Protein AF-A0A915DAF4-F1 (afdb_monomer_lite)

Organism: NCBI:txid166011

Radius of gyration: 27.06 Å; chains: 1; bounding box: 82×40×74 Å

Sequence (260 aa):
MNMNMKATHIVHQKTIGANVLRTTFLSLAIERFFATAYSLDYETNRRFILLVIILLPVSYLFAFVWSISFLKYGLPYLVFVSFMTCLDILGTISCLMISRYNRKLRKFNLRTDIKLSQRYQIDENLRVLAIIRPLMISGVVFLSLSVWQRFILKVFVGGELGYFSRNLFYLLLEVYVALACFMLVKASKWRFKDRLFTLSQRIRHHPQSPISFANLIDGESSIVQPFRKHHITNVLGENIETDASFSDHFKMLEKFWDYK

Foldseek 3Di:
DVVVVVVLVVVLVLQLVLQLVLLVLLLVLVLLLVCLVPLPCCVVVCVNVVSVVPSNVVSSVVSNVLSCCCSPVVPPPCVSLVVSLVSLVVSLVSLVVSLVVLVVVLVVVVVDPDDPSSNVSSVVSNLSSVLSNVLSVLSNVLSVVLVVLQVCCVVPVVPPVPVVSSVVNSVSSVVSVVVSVVSVVVSVVVVVVVVVVVVVVVCVVPPVPPPVPVVVVDDDDDDPDDDDFDQDADPVRHTDRPPDDPVVVVVVVVVVVPDD

Structure (mmCIF, N/CA/C/O backbone):
data_AF-A0A915DAF4-F1
#
_entry.id   AF-A0A915DAF4-F1
#
loop_
_atom_site.group_PDB
_atom_site.id
_atom_site.type_symbol
_atom_site.label_atom_id
_atom_site.label_alt_id
_atom_site.label_comp_id
_atom_site.label_asym_id
_atom_site.label_entity_id
_atom_site.label_seq_id
_atom_site.pdbx_PDB_ins_code
_atom_site.Cartn_x
_atom_site.Cartn_y
_atom_site.Cartn_z
_atom_site.occupancy
_atom_site.B_iso_or_equiv
_atom_site.auth_seq_id
_atom_site.auth_comp_id
_atom_site.auth_asym_id
_atom_site.auth_atom_id
_atom_site.pdbx_PDB_model_num
ATOM 1 N N . MET A 1 1 ? 5.398 9.256 -37.954 1.00 55.78 1 MET A N 1
ATOM 2 C CA . MET A 1 1 ? 5.368 10.155 -36.773 1.00 55.78 1 MET A CA 1
ATOM 3 C C . MET A 1 1 ? 4.252 9.820 -35.761 1.00 55.78 1 MET A C 1
ATOM 5 O O . MET A 1 1 ? 4.507 9.916 -34.570 1.00 55.78 1 MET A O 1
ATOM 9 N N . ASN A 1 2 ? 3.069 9.327 -36.172 1.00 60.38 2 ASN A N 1
ATOM 10 C CA . ASN A 1 2 ? 1.953 9.011 -35.248 1.00 60.38 2 ASN A CA 1
ATOM 11 C C . ASN A 1 2 ? 2.105 7.754 -34.355 1.00 60.38 2 ASN A C 1
ATOM 13 O O . ASN A 1 2 ? 1.489 7.699 -33.292 1.00 60.38 2 ASN A O 1
ATOM 17 N N . MET A 1 3 ? 2.912 6.749 -34.725 1.00 60.75 3 MET A N 1
ATOM 18 C CA . MET A 1 3 ? 3.073 5.537 -33.891 1.00 60.75 3 MET A CA 1
ATOM 19 C C . MET A 1 3 ? 3.871 5.785 -32.604 1.00 60.75 3 MET A C 1
ATOM 21 O O . MET A 1 3 ? 3.509 5.260 -31.552 1.00 60.75 3 MET A O 1
ATOM 25 N N . ASN A 1 4 ? 4.901 6.637 -32.653 1.00 60.44 4 ASN A N 1
ATOM 26 C CA . ASN A 1 4 ? 5.736 6.915 -31.480 1.00 60.44 4 ASN A CA 1
ATOM 27 C C . ASN A 1 4 ? 4.971 7.674 -30.383 1.00 60.44 4 ASN A C 1
ATOM 29 O O . ASN A 1 4 ? 5.205 7.417 -29.207 1.00 60.44 4 ASN A O 1
ATOM 33 N N . MET A 1 5 ? 4.007 8.531 -30.747 1.00 63.38 5 MET A N 1
ATOM 34 C CA . MET A 1 5 ? 3.147 9.226 -29.775 1.00 63.38 5 MET A CA 1
ATOM 35 C C . MET A 1 5 ? 2.144 8.298 -29.077 1.00 63.38 5 MET A C 1
ATOM 37 O O . MET A 1 5 ? 1.872 8.463 -27.890 1.00 63.38 5 MET A O 1
ATOM 41 N N . LYS A 1 6 ? 1.603 7.290 -29.776 1.00 63.78 6 LYS A N 1
ATOM 42 C CA . LYS A 1 6 ? 0.689 6.322 -29.145 1.00 63.78 6 LYS A CA 1
ATOM 43 C C . LYS A 1 6 ? 1.420 5.415 -28.149 1.00 63.78 6 LYS A C 1
ATOM 45 O O . LYS A 1 6 ? 0.899 5.152 -27.067 1.00 63.78 6 LYS A O 1
ATOM 50 N N . ALA A 1 7 ? 2.638 4.981 -28.477 1.00 61.56 7 ALA A N 1
ATOM 51 C CA . ALA A 1 7 ? 3.433 4.117 -27.605 1.00 61.56 7 ALA A CA 1
ATOM 52 C C . ALA A 1 7 ? 3.848 4.809 -26.291 1.00 61.56 7 ALA A C 1
ATOM 54 O O . ALA A 1 7 ? 3.811 4.187 -25.228 1.00 61.56 7 ALA A O 1
ATOM 55 N N . THR A 1 8 ? 4.196 6.099 -26.328 1.00 62.50 8 THR A N 1
ATOM 56 C CA . THR A 1 8 ? 4.557 6.864 -25.121 1.00 62.50 8 THR A CA 1
ATOM 57 C C . THR A 1 8 ? 3.363 7.102 -24.198 1.00 62.50 8 THR A C 1
ATOM 59 O O . THR A 1 8 ? 3.520 7.006 -22.979 1.00 62.50 8 THR A O 1
ATOM 62 N N . HIS A 1 9 ? 2.166 7.317 -24.753 1.00 63.50 9 HIS A N 1
ATOM 63 C CA . HIS A 1 9 ? 0.934 7.479 -23.975 1.00 63.50 9 HIS A CA 1
ATOM 64 C C . HIS A 1 9 ? 0.556 6.222 -23.178 1.00 63.50 9 HIS A C 1
ATOM 66 O O . HIS A 1 9 ? 0.250 6.313 -21.989 1.00 63.50 9 HIS A O 1
ATOM 72 N N . ILE A 1 10 ? 0.632 5.041 -23.800 1.00 65.94 10 ILE A N 1
ATOM 73 C CA . ILE A 1 10 ? 0.325 3.763 -23.131 1.00 65.94 10 ILE A CA 1
ATOM 74 C C . ILE A 1 10 ? 1.309 3.511 -21.980 1.00 65.94 10 ILE A C 1
ATOM 76 O O . ILE A 1 10 ? 0.925 3.077 -20.895 1.00 65.94 10 ILE A O 1
ATOM 80 N N . VAL A 1 11 ? 2.583 3.838 -22.197 1.00 63.97 11 VAL A N 1
ATOM 81 C CA . VAL A 1 11 ? 3.630 3.756 -21.174 1.00 63.97 11 VAL A CA 1
ATOM 82 C C . VAL A 1 11 ? 3.348 4.685 -19.988 1.00 63.97 11 VAL A C 1
ATOM 84 O O . VAL A 1 11 ? 3.503 4.260 -18.843 1.00 63.97 11 VAL A O 1
ATOM 87 N N . HIS A 1 12 ? 2.916 5.924 -20.247 1.00 65.88 12 HIS A N 1
ATOM 88 C CA . HIS A 1 12 ? 2.591 6.896 -19.198 1.00 65.88 12 HIS A CA 1
ATOM 89 C C . HIS A 1 12 ? 1.460 6.406 -18.293 1.00 65.88 12 HIS A C 1
ATOM 91 O O . HIS A 1 12 ? 1.542 6.516 -17.072 1.00 65.88 12 HIS A O 1
ATOM 97 N N . GLN A 1 13 ? 0.411 5.832 -18.879 1.00 68.56 13 GLN A N 1
ATOM 98 C CA . GLN A 1 13 ? -0.765 5.420 -18.120 1.00 68.56 13 GLN A CA 1
ATOM 99 C C . GLN A 1 13 ? -0.463 4.245 -17.173 1.00 68.56 13 GLN A C 1
ATOM 101 O O . GLN A 1 13 ? -0.951 4.218 -16.042 1.00 68.56 13 GLN A O 1
ATOM 106 N N . LYS A 1 14 ? 0.390 3.301 -17.599 1.00 73.88 14 LYS A N 1
ATOM 107 C CA . LYS A 1 14 ? 0.740 2.111 -16.804 1.00 73.88 14 LYS A CA 1
ATOM 108 C C . LYS A 1 14 ? 1.575 2.437 -15.561 1.00 73.88 14 LYS A C 1
ATOM 110 O O . LYS A 1 14 ? 1.338 1.856 -14.503 1.00 73.88 14 LYS A O 1
ATOM 115 N N . THR A 1 15 ? 2.530 3.365 -15.649 1.00 74.56 15 THR A N 1
ATOM 116 C CA . THR A 1 15 ? 3.384 3.725 -14.500 1.00 74.56 15 THR A CA 1
ATOM 117 C C . THR A 1 15 ? 2.627 4.520 -13.439 1.00 74.56 15 THR A C 1
ATOM 119 O O . THR A 1 15 ? 2.826 4.279 -12.248 1.00 74.56 15 THR A O 1
ATOM 122 N N . ILE A 1 16 ? 1.719 5.409 -13.856 1.00 84.12 16 ILE A N 1
ATOM 123 C CA . ILE A 1 16 ? 0.888 6.199 -12.938 1.00 84.12 16 ILE A CA 1
ATOM 124 C C . ILE A 1 16 ? 0.025 5.275 -12.075 1.00 84.12 16 ILE A C 1
ATOM 126 O O . ILE A 1 16 ? 0.039 5.404 -10.854 1.00 84.12 16 ILE A O 1
ATOM 130 N N . GLY A 1 17 ? -0.668 4.304 -12.682 1.00 83.69 17 GLY A N 1
ATOM 131 C CA . GLY A 1 17 ? -1.556 3.395 -11.947 1.00 83.69 17 GLY A CA 1
ATOM 132 C C . GLY A 1 17 ? -0.836 2.600 -10.854 1.00 83.69 17 GLY A C 1
ATOM 133 O O . GLY A 1 17 ? -1.312 2.519 -9.722 1.00 83.69 17 GLY A O 1
ATOM 134 N N . ALA A 1 18 ? 0.352 2.073 -11.158 1.00 84.44 18 ALA A N 1
ATOM 135 C CA . ALA A 1 18 ? 1.151 1.347 -10.177 1.00 84.44 18 ALA A CA 1
ATOM 136 C C . ALA A 1 18 ? 1.625 2.241 -9.022 1.00 84.44 18 ALA A C 1
ATOM 138 O O . ALA A 1 18 ? 1.568 1.830 -7.864 1.00 84.44 18 ALA A O 1
ATOM 139 N N . ASN A 1 19 ? 2.058 3.469 -9.315 1.00 88.25 19 ASN A N 1
ATOM 140 C CA . ASN A 1 19 ? 2.485 4.408 -8.279 1.00 88.25 19 ASN A CA 1
ATOM 141 C C . ASN A 1 19 ? 1.315 4.836 -7.390 1.00 88.25 19 ASN A C 1
ATOM 143 O O . ASN A 1 19 ? 1.485 4.890 -6.178 1.00 88.25 19 ASN A O 1
ATOM 147 N N . VAL A 1 20 ? 0.129 5.064 -7.964 1.00 89.69 20 VAL A N 1
ATOM 148 C CA . VAL A 1 20 ? -1.089 5.385 -7.203 1.00 89.69 20 VAL A CA 1
ATOM 149 C C . VAL A 1 20 ? -1.441 4.257 -6.238 1.00 89.69 20 VAL A C 1
ATOM 151 O O . VAL A 1 20 ? -1.714 4.519 -5.068 1.00 89.69 20 VAL A O 1
ATOM 154 N N . LEU A 1 21 ? -1.396 2.997 -6.683 1.00 87.81 21 LEU A N 1
ATOM 155 C CA . LEU A 1 21 ? -1.650 1.853 -5.801 1.00 87.81 21 LEU A CA 1
ATOM 156 C C . LEU A 1 21 ? -0.668 1.822 -4.622 1.00 87.81 21 LEU A C 1
ATOM 158 O O . LEU A 1 21 ? -1.081 1.681 -3.472 1.00 87.81 21 LEU A O 1
ATOM 162 N N . ARG A 1 22 ? 0.625 2.009 -4.891 1.00 88.25 22 ARG A N 1
ATOM 163 C CA . ARG A 1 22 ? 1.673 1.995 -3.858 1.00 88.25 22 ARG A CA 1
ATOM 164 C C . ARG A 1 22 ? 1.513 3.117 -2.847 1.00 88.25 22 ARG A C 1
ATOM 166 O O . ARG A 1 22 ? 1.518 2.865 -1.645 1.00 88.25 22 ARG A O 1
ATOM 173 N N . THR A 1 23 ? 1.338 4.348 -3.321 1.00 90.69 23 THR A N 1
ATOM 174 C CA . THR A 1 23 ? 1.186 5.508 -2.438 1.00 90.69 23 THR A CA 1
ATOM 175 C C . THR A 1 23 ? -0.109 5.424 -1.639 1.00 90.69 23 THR A C 1
ATOM 177 O O . THR A 1 23 ? -0.125 5.837 -0.482 1.00 90.69 23 THR A O 1
ATOM 180 N N . THR A 1 24 ? -1.154 4.798 -2.190 1.00 90.62 24 THR A N 1
ATOM 181 C CA . THR A 1 24 ? -2.386 4.476 -1.456 1.00 90.62 24 THR A CA 1
ATOM 182 C C . THR A 1 24 ? -2.113 3.494 -0.318 1.00 90.62 24 THR A C 1
ATOM 184 O O . THR A 1 24 ? -2.551 3.724 0.807 1.00 90.62 24 THR A O 1
ATOM 187 N N . PHE A 1 25 ? -1.358 2.417 -0.552 1.00 90.75 25 PHE A N 1
ATOM 188 C CA . PHE A 1 25 ? -1.010 1.476 0.521 1.00 90.75 25 PHE A CA 1
ATOM 189 C C . PHE A 1 25 ? -0.121 2.106 1.593 1.00 90.75 25 PHE A C 1
ATOM 191 O O . PHE A 1 25 ? -0.324 1.842 2.779 1.00 90.75 25 PHE A O 1
ATOM 198 N N . LEU A 1 26 ? 0.811 2.977 1.200 1.00 91.62 26 LEU A N 1
ATOM 199 C CA . LEU A 1 26 ? 1.626 3.746 2.138 1.00 91.62 26 LEU A CA 1
ATOM 200 C C . LEU A 1 26 ? 0.765 4.708 2.973 1.00 91.62 26 LEU A C 1
ATOM 202 O O . LEU A 1 26 ? 0.909 4.758 4.192 1.00 91.62 26 LEU A O 1
ATOM 206 N N . SER A 1 27 ? -0.166 5.413 2.330 1.00 91.75 27 SER A N 1
ATOM 207 C CA . SER A 1 27 ? -1.151 6.285 2.977 1.00 91.75 27 SER A CA 1
ATOM 208 C C . SER A 1 27 ? -1.978 5.514 4.011 1.00 91.75 27 SER A C 1
ATOM 210 O O . SER A 1 27 ? -2.022 5.890 5.181 1.00 91.75 27 SER A O 1
ATOM 212 N N . LEU A 1 28 ? -2.522 4.353 3.641 1.00 89.94 28 LEU A N 1
ATOM 213 C CA . LEU A 1 28 ? -3.246 3.493 4.577 1.00 89.94 28 LEU A CA 1
ATOM 214 C C . LEU A 1 28 ? -2.356 3.002 5.729 1.00 89.94 28 LEU A C 1
ATOM 216 O O . LEU A 1 28 ? -2.806 2.952 6.868 1.00 89.94 28 LEU A O 1
ATOM 220 N N . ALA A 1 29 ? -1.090 2.661 5.479 1.00 90.94 29 ALA A N 1
ATOM 221 C CA . ALA A 1 29 ? -0.167 2.260 6.542 1.00 90.94 29 ALA A CA 1
ATOM 222 C C . ALA A 1 29 ? 0.087 3.394 7.554 1.00 90.94 29 ALA A C 1
ATOM 224 O O . ALA A 1 29 ? 0.105 3.145 8.761 1.00 90.94 29 ALA A O 1
ATOM 225 N N . ILE A 1 30 ? 0.246 4.629 7.070 1.00 90.62 30 ILE A N 1
ATOM 226 C CA . ILE A 1 30 ? 0.397 5.833 7.899 1.00 90.62 30 ILE A CA 1
ATOM 227 C C . ILE A 1 30 ? -0.888 6.103 8.688 1.00 90.62 30 ILE A C 1
ATOM 229 O O . ILE A 1 30 ? -0.840 6.346 9.891 1.00 90.62 30 ILE A O 1
ATOM 233 N N . GLU A 1 31 ? -2.051 6.007 8.051 1.00 90.62 31 GLU A N 1
ATOM 234 C CA . GLU A 1 31 ? -3.329 6.173 8.739 1.00 90.62 31 GLU A CA 1
ATOM 235 C C . GLU A 1 31 ? -3.510 5.116 9.842 1.00 90.62 31 GLU A C 1
ATOM 237 O O . GLU A 1 31 ? -3.843 5.476 10.971 1.00 90.62 31 GLU A O 1
ATOM 242 N N . ARG A 1 32 ? -3.158 3.846 9.590 1.00 91.12 32 ARG A N 1
ATOM 243 C CA . ARG A 1 32 ? -3.168 2.792 10.622 1.00 91.12 32 ARG A CA 1
ATOM 244 C C . ARG A 1 32 ? -2.164 3.032 11.749 1.00 91.12 32 ARG A C 1
ATOM 246 O O . ARG A 1 32 ? -2.430 2.634 12.887 1.00 91.12 32 ARG A O 1
ATOM 253 N N . PHE A 1 33 ? -1.024 3.663 11.465 1.00 90.06 33 PHE A N 1
ATOM 254 C CA . PHE A 1 33 ? -0.081 4.092 12.500 1.00 90.06 33 PHE A CA 1
ATOM 255 C C . PHE A 1 33 ? -0.749 5.090 13.446 1.00 90.06 33 PHE A C 1
ATOM 257 O O . PHE A 1 33 ? -0.769 4.866 14.656 1.00 90.06 33 PHE A O 1
ATOM 264 N N . PHE A 1 34 ? -1.377 6.132 12.899 1.00 88.50 34 PHE A N 1
ATOM 265 C CA . PHE A 1 34 ? -2.082 7.138 13.692 1.00 88.50 34 PHE A CA 1
ATOM 266 C C . PHE A 1 34 ? -3.301 6.576 14.424 1.00 88.50 34 PHE A C 1
ATOM 268 O O . PHE A 1 34 ? -3.504 6.912 15.588 1.00 88.50 34 PHE A O 1
ATOM 275 N N . ALA A 1 35 ? -4.061 5.676 13.798 1.00 86.81 35 ALA A N 1
ATOM 276 C CA . ALA A 1 35 ? -5.164 4.974 14.452 1.00 86.81 35 ALA A CA 1
ATOM 277 C C . ALA A 1 35 ? -4.690 4.170 15.669 1.00 86.81 35 ALA A C 1
ATOM 279 O O . ALA A 1 35 ? -5.377 4.085 16.681 1.00 86.81 35 ALA A O 1
ATOM 280 N N . THR A 1 36 ? -3.487 3.602 15.590 1.00 89.06 36 THR A N 1
ATOM 281 C CA . THR A 1 36 ? -2.886 2.870 16.707 1.00 89.06 36 THR A CA 1
ATOM 282 C C . THR A 1 36 ? -2.360 3.822 17.787 1.00 89.06 36 THR A C 1
ATOM 284 O O . THR A 1 36 ? -2.625 3.609 18.969 1.00 89.06 36 THR A O 1
ATOM 287 N N . ALA A 1 37 ? -1.652 4.886 17.394 1.00 87.12 37 ALA A N 1
ATOM 288 C CA . ALA A 1 37 ? -1.079 5.873 18.311 1.00 87.12 37 ALA A CA 1
ATOM 289 C C . ALA A 1 37 ? -2.150 6.651 19.093 1.00 87.12 37 ALA A C 1
ATOM 291 O O . ALA A 1 37 ? -1.965 6.942 20.270 1.00 87.12 37 ALA A O 1
ATOM 292 N N . TYR A 1 38 ? -3.286 6.943 18.456 1.00 85.50 38 TYR A N 1
ATOM 293 C CA . TYR A 1 38 ? -4.394 7.696 19.045 1.00 85.50 38 TYR A CA 1
ATOM 294 C C . TYR A 1 38 ? -5.615 6.828 19.362 1.00 85.50 38 TYR A C 1
ATOM 296 O O . TYR A 1 38 ? -6.724 7.346 19.383 1.00 85.50 38 TYR A O 1
ATOM 304 N N . SER A 1 39 ? -5.433 5.533 19.635 1.00 81.88 39 SER A N 1
ATOM 305 C CA . SER A 1 39 ? -6.528 4.563 19.856 1.00 81.88 39 SER A CA 1
ATOM 306 C C . SER A 1 39 ? -7.577 4.963 20.910 1.00 81.88 39 SER A C 1
ATOM 308 O O . SER A 1 39 ? -8.698 4.468 20.884 1.00 81.88 39 SER A O 1
ATOM 310 N N . LEU A 1 40 ? -7.257 5.875 21.830 1.00 81.06 40 LEU A N 1
ATOM 311 C CA . LEU A 1 40 ? -8.215 6.399 22.810 1.00 81.06 40 LEU A CA 1
ATOM 312 C C . LEU A 1 40 ? -9.228 7.379 22.189 1.00 81.06 40 LEU A C 1
ATOM 314 O O . LEU A 1 40 ? -10.417 7.291 22.484 1.00 81.06 40 LEU A O 1
ATOM 318 N N . ASP A 1 41 ? -8.763 8.258 21.297 1.00 82.75 41 ASP A N 1
ATOM 319 C CA . ASP A 1 41 ? -9.510 9.436 20.826 1.00 82.75 41 ASP A CA 1
ATOM 320 C C . ASP A 1 41 ? -9.704 9.476 19.303 1.00 82.75 41 ASP A C 1
ATOM 322 O O . ASP A 1 41 ? -10.201 10.463 18.751 1.00 82.75 41 ASP A O 1
ATOM 326 N N . TYR A 1 42 ? -9.248 8.440 18.599 1.00 78.25 42 TYR A N 1
ATOM 327 C CA . TYR A 1 42 ? -9.133 8.437 17.143 1.00 78.25 42 TYR A CA 1
ATOM 328 C C . TYR A 1 42 ? -10.473 8.687 16.434 1.00 78.25 42 TYR A C 1
ATOM 330 O O . TYR A 1 42 ? -10.543 9.500 15.507 1.00 78.25 42 TYR A O 1
ATOM 338 N N . GLU A 1 43 ? -11.532 8.020 16.898 1.00 71.69 43 GLU A N 1
ATOM 339 C CA . GLU A 1 43 ? -12.891 8.157 16.359 1.00 71.69 43 GLU A CA 1
ATOM 340 C C . GLU A 1 43 ? -13.582 9.425 16.867 1.00 71.69 43 GLU A C 1
ATOM 342 O O . GLU A 1 43 ? -14.148 10.175 16.072 1.00 71.69 43 GLU A O 1
ATOM 347 N N . THR A 1 44 ? -13.469 9.714 18.166 1.00 77.75 44 THR A N 1
ATOM 348 C CA . THR A 1 44 ? -14.147 10.843 18.820 1.00 77.75 44 THR A CA 1
ATOM 349 C C . THR A 1 44 ? -13.749 12.185 18.211 1.00 77.75 44 THR A C 1
ATOM 351 O O . THR A 1 44 ? -14.596 13.033 17.947 1.00 77.75 44 THR A O 1
ATOM 354 N N . ASN A 1 45 ? -12.463 12.369 17.905 1.00 77.81 45 ASN A N 1
ATOM 355 C CA . ASN A 1 45 ? -11.943 13.642 17.404 1.00 77.81 45 ASN A CA 1
ATOM 356 C C . ASN A 1 45 ? -12.005 13.787 15.874 1.00 77.81 45 ASN A C 1
ATOM 358 O O . ASN A 1 45 ? -11.289 14.622 15.319 1.00 77.81 45 ASN A O 1
ATOM 362 N N . ARG A 1 46 ? -12.791 12.960 15.162 1.00 68.94 46 ARG A N 1
ATOM 363 C CA . ARG A 1 46 ? -12.895 12.962 13.683 1.00 68.94 46 ARG A CA 1
ATOM 364 C C . ARG A 1 46 ? -11.535 12.887 12.962 1.00 68.94 46 ARG A C 1
ATOM 366 O O . ARG A 1 46 ? -11.435 13.204 11.776 1.00 68.94 46 ARG A O 1
ATOM 373 N N . ARG A 1 47 ? -10.477 12.430 13.646 1.00 73.00 47 ARG A N 1
ATOM 374 C CA . ARG A 1 47 ? -9.108 12.360 13.101 1.00 73.00 47 ARG A CA 1
ATOM 375 C C . ARG A 1 47 ? -9.032 11.377 11.939 1.00 73.00 47 ARG A C 1
ATOM 377 O O . ARG A 1 47 ? -8.278 11.611 11.000 1.00 73.00 47 ARG A O 1
ATOM 384 N N . PHE A 1 48 ? -9.876 10.345 11.968 1.00 70.00 48 PHE A N 1
ATOM 385 C CA . PHE A 1 48 ? -10.109 9.436 10.847 1.00 70.00 48 PHE A CA 1
ATOM 386 C C . PHE A 1 48 ? -10.500 10.169 9.560 1.00 70.00 48 PHE A C 1
ATOM 388 O O . PHE A 1 48 ? -9.909 9.935 8.510 1.00 70.00 48 PHE A O 1
ATOM 395 N N . ILE A 1 49 ? -11.457 11.097 9.648 1.00 67.62 49 ILE A N 1
ATOM 396 C CA . ILE A 1 49 ? -11.967 11.842 8.493 1.00 67.62 49 ILE A CA 1
ATOM 397 C C . ILE A 1 49 ? -10.857 12.721 7.918 1.00 67.62 49 ILE A C 1
ATOM 399 O O . ILE A 1 49 ? -10.610 12.684 6.718 1.00 67.62 49 ILE A O 1
ATOM 403 N N . LEU A 1 50 ? -10.133 13.449 8.771 1.00 65.62 50 LEU A N 1
ATOM 404 C CA . LEU A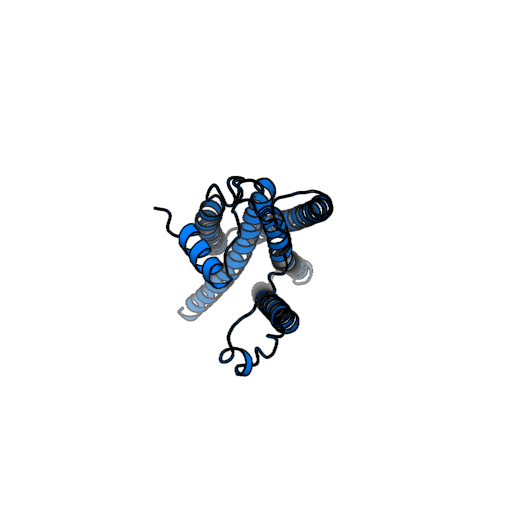 1 50 ? -9.027 14.304 8.333 1.00 65.62 50 LEU A CA 1
ATOM 405 C C . LEU A 1 50 ? -7.900 13.496 7.686 1.00 65.62 50 LEU A C 1
ATOM 407 O O . LEU A 1 50 ? -7.415 13.865 6.620 1.00 65.62 50 LEU A O 1
ATOM 411 N N . LEU A 1 51 ? -7.511 12.370 8.286 1.00 73.81 51 LEU A N 1
ATOM 412 C CA . LEU A 1 51 ? -6.448 11.532 7.742 1.00 73.81 51 LEU A CA 1
ATOM 413 C C . LEU A 1 51 ? -6.861 10.885 6.422 1.00 73.81 51 LEU A C 1
ATOM 415 O O . LEU A 1 51 ? -6.096 10.948 5.473 1.00 73.81 51 LEU A O 1
ATOM 419 N N . VAL A 1 52 ? -8.063 10.327 6.295 1.00 75.56 52 VAL A N 1
ATOM 420 C CA . VAL A 1 52 ? -8.480 9.683 5.039 1.00 75.56 52 VAL A CA 1
ATOM 421 C C . VAL A 1 52 ? -8.724 10.711 3.930 1.00 75.56 52 VAL A C 1
ATOM 423 O O . VAL A 1 52 ? -8.246 10.520 2.811 1.00 75.56 52 VAL A O 1
ATOM 426 N N . ILE A 1 53 ? -9.416 11.816 4.231 1.00 78.06 53 ILE A N 1
ATOM 427 C CA . ILE A 1 53 ? -9.767 12.840 3.235 1.00 78.06 53 ILE A CA 1
ATOM 428 C C . ILE A 1 53 ? -8.540 13.614 2.760 1.00 78.06 53 ILE A C 1
ATOM 430 O O . ILE A 1 53 ? -8.508 14.004 1.601 1.00 78.06 53 ILE A O 1
ATOM 434 N N . ILE A 1 54 ? -7.527 13.831 3.601 1.00 84.44 54 ILE A N 1
ATOM 435 C CA . ILE A 1 54 ? -6.331 14.584 3.198 1.00 84.44 54 ILE A CA 1
ATOM 436 C C . ILE A 1 54 ? -5.263 13.648 2.629 1.00 84.44 54 ILE A C 1
ATOM 438 O O . ILE A 1 54 ? -4.680 13.928 1.581 1.00 84.44 54 ILE A O 1
ATOM 442 N N . LEU A 1 55 ? -5.003 12.514 3.280 1.00 87.12 55 LEU A N 1
ATOM 443 C CA . LEU A 1 55 ? -3.865 11.665 2.932 1.00 87.12 55 LEU A CA 1
ATOM 444 C C . LEU A 1 55 ? -4.072 10.931 1.603 1.00 87.12 55 LEU A C 1
ATOM 446 O O . LEU A 1 55 ? -3.103 10.726 0.873 1.00 87.12 55 LEU A O 1
ATOM 450 N N . LEU A 1 56 ? -5.308 10.561 1.243 1.00 86.56 56 LEU A N 1
ATOM 451 C CA . LEU A 1 56 ? -5.584 9.918 -0.047 1.00 86.56 56 LEU A CA 1
ATOM 452 C C . LEU A 1 56 ? -5.352 10.869 -1.238 1.00 86.56 56 LEU A C 1
ATOM 454 O O . LEU A 1 56 ? -4.540 10.513 -2.098 1.00 86.56 56 LEU A O 1
ATOM 458 N N . PRO A 1 57 ? -5.937 12.081 -1.304 1.00 88.81 57 PRO A N 1
ATOM 459 C CA . PRO A 1 57 ? -5.632 13.037 -2.369 1.00 88.81 57 PRO A CA 1
ATOM 460 C C . PRO A 1 57 ? -4.155 13.418 -2.428 1.00 88.81 57 PRO A C 1
ATOM 462 O O . PRO A 1 57 ? -3.584 13.460 -3.516 1.00 88.81 57 PRO A O 1
ATOM 465 N N . VAL A 1 58 ? -3.506 13.623 -1.276 1.00 88.75 58 VAL A N 1
ATOM 466 C CA . VAL A 1 58 ? -2.064 13.908 -1.228 1.00 88.75 58 VAL A CA 1
ATOM 467 C C . VAL A 1 58 ? -1.260 12.739 -1.799 1.00 88.75 58 VAL A C 1
ATOM 469 O O . VAL A 1 58 ? -0.348 12.957 -2.594 1.00 88.75 58 VAL A O 1
ATOM 472 N N . SER A 1 59 ? -1.619 11.494 -1.477 1.00 90.81 59 SER A N 1
ATOM 473 C CA . SER A 1 59 ? -0.949 10.308 -2.028 1.00 90.81 59 SER A CA 1
ATOM 474 C C . SER A 1 59 ? -1.139 10.161 -3.542 1.00 90.81 59 SER A C 1
ATOM 476 O O . SER A 1 59 ? -0.218 9.723 -4.239 1.00 90.81 59 SER A O 1
ATOM 478 N N . TYR A 1 60 ? -2.299 10.572 -4.064 1.00 90.25 60 TYR A N 1
ATOM 479 C CA . TYR A 1 60 ? -2.587 10.586 -5.495 1.00 90.25 60 TYR A CA 1
ATOM 480 C C . TYR A 1 60 ? -1.786 11.673 -6.218 1.00 90.25 60 TYR A C 1
ATOM 482 O O . TYR A 1 60 ? -1.117 11.390 -7.212 1.00 90.25 60 TYR A O 1
ATOM 490 N N . LEU A 1 61 ? -1.784 12.899 -5.682 1.00 91.88 61 LEU A N 1
ATOM 491 C CA . LEU A 1 61 ? -0.981 14.009 -6.197 1.00 91.88 61 LEU A CA 1
ATOM 492 C C . LEU A 1 61 ? 0.506 13.656 -6.200 1.00 91.88 61 LEU A C 1
ATOM 494 O O . LEU A 1 61 ? 1.187 13.873 -7.199 1.00 91.88 61 LEU A O 1
ATOM 498 N N . PHE A 1 62 ? 0.998 13.044 -5.124 1.00 91.75 62 PHE A N 1
ATOM 499 C CA . PHE A 1 62 ? 2.378 12.587 -5.034 1.00 91.75 62 PHE A CA 1
ATOM 500 C C . PHE A 1 62 ? 2.710 11.540 -6.104 1.00 91.75 62 PHE A C 1
ATOM 502 O O . PHE A 1 62 ? 3.703 11.690 -6.814 1.00 91.75 62 PHE A O 1
ATOM 509 N N . ALA A 1 63 ? 1.865 10.517 -6.282 1.00 90.81 63 ALA A N 1
ATOM 510 C CA . ALA A 1 63 ? 2.051 9.520 -7.337 1.00 90.81 63 ALA A CA 1
ATOM 511 C C . ALA A 1 63 ? 2.068 10.156 -8.732 1.00 90.81 63 ALA A C 1
ATOM 513 O O . ALA A 1 63 ? 2.894 9.787 -9.570 1.00 90.81 63 ALA A O 1
ATOM 514 N N . PHE A 1 64 ? 1.183 11.122 -8.979 1.00 89.56 64 PHE A N 1
ATOM 515 C CA . PHE A 1 64 ? 1.089 11.829 -10.249 1.00 89.56 64 PHE A CA 1
ATOM 516 C C . PHE A 1 64 ? 2.332 12.681 -10.527 1.00 89.56 64 PHE A C 1
ATOM 518 O O . PHE A 1 64 ? 2.979 12.492 -11.558 1.00 89.56 64 PHE A O 1
ATOM 525 N N . VAL A 1 65 ? 2.714 13.552 -9.587 1.00 89.44 65 VAL A N 1
ATOM 526 C CA . VAL A 1 65 ? 3.906 14.410 -9.690 1.00 89.44 65 VAL A CA 1
ATOM 527 C C . VAL A 1 65 ? 5.154 13.560 -9.881 1.00 89.44 65 VAL A C 1
ATOM 529 O O . VAL A 1 65 ? 5.932 13.813 -10.795 1.00 89.44 65 VAL A O 1
ATOM 532 N N . TRP A 1 66 ? 5.322 12.504 -9.085 1.00 89.44 66 TRP A N 1
ATOM 533 C CA . TRP A 1 66 ? 6.485 11.628 -9.185 1.00 89.44 66 TRP A CA 1
ATOM 534 C C . TRP A 1 66 ? 6.558 10.901 -10.535 1.00 89.44 66 TRP A C 1
ATOM 536 O O . TRP A 1 66 ? 7.629 10.798 -11.137 1.00 89.44 66 TRP A O 1
ATOM 546 N N . SER A 1 67 ? 5.413 10.448 -11.054 1.00 87.25 67 SER A N 1
ATOM 547 C CA . SER A 1 67 ? 5.330 9.807 -12.371 1.00 87.25 67 SER A CA 1
ATOM 548 C C . SER A 1 67 ? 5.667 10.780 -13.501 1.00 87.25 67 SER A C 1
ATOM 550 O O . SER A 1 67 ? 6.447 10.434 -14.387 1.00 87.25 67 SER A O 1
ATOM 552 N N . ILE A 1 68 ? 5.135 12.007 -13.463 1.00 84.94 68 ILE A N 1
ATOM 553 C CA . ILE A 1 68 ? 5.464 13.048 -14.447 1.00 84.94 68 ILE A CA 1
ATOM 554 C C . ILE A 1 68 ? 6.937 13.422 -14.363 1.00 84.94 68 ILE A C 1
ATOM 556 O O . ILE A 1 68 ? 7.571 13.574 -15.403 1.00 84.94 68 ILE A O 1
ATOM 560 N N . SER A 1 69 ? 7.507 13.526 -13.164 1.00 85.75 69 SER A N 1
ATOM 561 C CA . SER A 1 69 ? 8.917 13.875 -13.012 1.00 85.75 69 SER A CA 1
ATOM 562 C C . SER A 1 69 ? 9.845 12.869 -13.672 1.00 85.75 69 SER A C 1
ATOM 564 O O . SER A 1 69 ? 10.786 13.251 -14.367 1.00 85.75 69 SER A O 1
ATOM 566 N N . PHE A 1 70 ? 9.531 11.584 -13.545 1.00 82.38 70 PHE A N 1
ATOM 567 C CA . PHE A 1 70 ? 10.248 10.537 -14.257 1.00 82.38 70 PHE A CA 1
ATOM 568 C C . PHE A 1 70 ? 10.089 10.629 -15.778 1.00 82.38 70 PHE A C 1
ATOM 570 O O . PHE A 1 70 ? 11.064 10.508 -16.515 1.00 82.38 70 PHE A O 1
ATOM 577 N N . LEU A 1 71 ? 8.865 10.857 -16.251 1.00 79.62 71 LEU A N 1
ATOM 578 C CA . LEU A 1 71 ? 8.537 10.768 -17.671 1.00 79.62 71 LEU A CA 1
ATOM 579 C C . LEU A 1 71 ? 8.912 12.023 -18.473 1.00 79.62 71 LEU A C 1
ATOM 581 O O . LEU A 1 71 ? 9.382 11.900 -19.601 1.00 79.62 71 LEU A O 1
ATOM 585 N N . LYS A 1 72 ? 8.697 13.215 -17.906 1.00 79.56 72 LYS A N 1
ATOM 586 C CA . LYS A 1 72 ? 8.846 14.513 -18.581 1.00 79.56 72 LYS A CA 1
ATOM 587 C C . LYS A 1 72 ? 10.190 15.176 -18.303 1.00 79.56 72 LYS A C 1
ATOM 589 O O . LYS A 1 72 ? 10.778 15.740 -19.218 1.00 79.56 72 LYS A O 1
ATOM 594 N N . TYR A 1 73 ? 10.674 15.110 -17.063 1.00 78.31 73 TYR A N 1
ATOM 595 C CA . TYR A 1 73 ? 11.930 15.759 -16.665 1.00 78.31 73 TYR A CA 1
ATOM 596 C C . TYR A 1 73 ? 13.139 14.816 -16.733 1.00 78.31 73 TYR A C 1
ATOM 598 O O . TYR A 1 73 ? 14.243 15.209 -16.372 1.00 78.31 73 TYR A O 1
ATOM 606 N N . GLY A 1 74 ? 12.946 13.580 -17.210 1.00 76.44 74 GLY A N 1
ATOM 607 C CA . GLY A 1 74 ? 14.035 12.631 -17.438 1.00 76.44 74 GLY A CA 1
ATOM 608 C C . GLY A 1 74 ? 14.749 12.208 -16.156 1.00 76.44 74 GLY A C 1
ATOM 609 O O . GLY A 1 74 ? 15.945 11.921 -16.191 1.00 76.44 74 GLY A O 1
ATOM 610 N N . LEU A 1 75 ? 14.033 12.188 -15.024 1.00 78.06 75 LEU A N 1
ATOM 611 C CA . LEU A 1 75 ? 14.612 11.828 -13.732 1.00 78.06 75 LEU A CA 1
ATOM 612 C C . LEU A 1 75 ? 15.319 10.466 -13.851 1.00 78.06 75 LEU A C 1
ATOM 614 O O . LEU A 1 75 ? 14.716 9.519 -14.375 1.00 78.06 75 LEU A O 1
ATOM 618 N N . PRO A 1 76 ? 16.581 10.332 -13.397 1.00 83.69 76 PRO A N 1
ATOM 619 C CA . PRO A 1 76 ? 17.326 9.101 -13.600 1.00 83.69 76 PRO A CA 1
ATOM 620 C C . PRO A 1 76 ? 16.556 7.913 -13.031 1.00 83.69 76 PRO A C 1
ATOM 622 O O . PRO A 1 76 ? 16.171 7.913 -11.862 1.00 83.69 76 PRO A O 1
ATOM 625 N N . TYR A 1 77 ? 16.346 6.880 -13.849 1.00 81.31 77 TYR A N 1
ATOM 626 C CA . TYR A 1 77 ? 15.557 5.707 -13.456 1.00 81.31 77 TYR A CA 1
ATOM 627 C C . TYR A 1 77 ? 16.022 5.095 -12.130 1.00 81.31 77 TYR A C 1
ATOM 629 O O . TYR A 1 77 ? 15.198 4.676 -11.322 1.00 81.31 77 TYR A O 1
ATOM 637 N N . LEU A 1 78 ? 17.339 5.071 -11.896 1.00 80.62 78 LEU A N 1
ATOM 638 C CA . LEU A 1 78 ? 17.903 4.569 -10.648 1.00 80.62 78 LEU A CA 1
ATOM 639 C C . LEU A 1 78 ? 17.411 5.388 -9.447 1.00 80.62 78 LEU A C 1
ATOM 641 O O . LEU A 1 78 ? 16.971 4.807 -8.467 1.00 80.62 78 LEU A O 1
ATOM 645 N N . VAL A 1 79 ? 17.425 6.721 -9.537 1.00 86.50 79 VAL A N 1
ATOM 646 C CA . VAL A 1 79 ? 16.939 7.607 -8.466 1.00 86.50 79 VAL A CA 1
ATOM 647 C C . VAL A 1 79 ? 15.449 7.373 -8.227 1.00 86.50 79 VAL A C 1
ATOM 649 O O . VAL A 1 79 ? 15.030 7.194 -7.085 1.00 86.50 79 VAL A O 1
ATOM 652 N N . PHE A 1 80 ? 14.664 7.293 -9.305 1.00 86.81 80 PHE A N 1
ATOM 653 C CA . PHE A 1 80 ? 13.228 7.035 -9.238 1.00 86.81 80 PHE A CA 1
ATOM 654 C C . PHE A 1 80 ? 12.904 5.728 -8.501 1.00 86.81 80 PHE A C 1
ATOM 656 O O . PHE A 1 80 ? 12.104 5.715 -7.562 1.00 86.81 80 PHE A O 1
ATOM 663 N N . VAL A 1 81 ? 13.534 4.626 -8.919 1.00 85.31 81 VAL A N 1
ATOM 664 C CA . VAL A 1 81 ? 13.278 3.299 -8.353 1.00 85.31 81 VAL A CA 1
ATOM 665 C C . VAL A 1 81 ? 13.839 3.176 -6.941 1.00 85.31 81 VAL A C 1
ATOM 667 O O . VAL A 1 81 ? 13.147 2.642 -6.076 1.00 85.31 81 VAL A O 1
ATOM 670 N N . SER A 1 82 ? 15.044 3.682 -6.674 1.00 86.81 82 SER A N 1
ATOM 671 C CA . SER A 1 82 ? 15.657 3.622 -5.341 1.00 86.81 82 SER A CA 1
ATOM 672 C C . SER A 1 82 ? 14.824 4.365 -4.304 1.00 86.81 82 SER A C 1
ATOM 674 O O . SER A 1 82 ? 14.586 3.838 -3.219 1.00 86.81 82 SER A O 1
ATOM 676 N N . PHE A 1 83 ? 14.322 5.551 -4.646 1.00 90.19 83 PHE A N 1
ATOM 677 C CA . PHE A 1 83 ? 13.468 6.322 -3.750 1.00 90.19 83 PHE A CA 1
ATOM 678 C C . PHE A 1 83 ? 12.152 5.593 -3.445 1.00 90.19 83 PHE A C 1
ATOM 680 O O . PHE A 1 83 ? 11.797 5.429 -2.279 1.00 90.19 83 PHE A O 1
ATOM 687 N N . MET A 1 84 ? 11.472 5.067 -4.469 1.00 90.25 84 MET A N 1
ATOM 688 C CA . MET A 1 84 ? 10.247 4.281 -4.270 1.00 90.25 84 MET A CA 1
ATOM 689 C C . MET A 1 84 ? 10.493 2.995 -3.475 1.00 90.25 84 MET A C 1
ATOM 691 O O . MET A 1 84 ? 9.707 2.644 -2.601 1.00 90.25 84 MET A O 1
ATOM 695 N N . THR A 1 85 ? 11.621 2.326 -3.714 1.00 90.00 85 THR A N 1
ATOM 696 C CA . THR A 1 85 ? 12.024 1.139 -2.947 1.00 90.00 85 THR A CA 1
ATOM 697 C C . THR A 1 85 ? 12.257 1.494 -1.479 1.00 90.00 85 THR A C 1
ATOM 699 O O . THR A 1 85 ? 11.821 0.760 -0.598 1.00 90.00 85 THR A O 1
ATOM 702 N N . CYS A 1 86 ? 12.893 2.635 -1.201 1.00 92.00 86 CYS A N 1
ATOM 703 C CA . CYS A 1 86 ? 13.097 3.128 0.158 1.00 92.00 86 CYS A CA 1
ATOM 704 C C . CYS A 1 86 ? 11.759 3.372 0.873 1.00 92.00 86 CYS A C 1
ATOM 706 O O . CYS A 1 86 ? 11.562 2.879 1.984 1.00 92.00 86 CYS A O 1
ATOM 708 N N . LEU A 1 87 ? 10.808 4.046 0.216 1.00 92.44 87 LEU A N 1
ATOM 709 C CA . LEU A 1 87 ? 9.465 4.260 0.765 1.00 92.44 87 LEU A CA 1
ATOM 710 C C . LEU A 1 87 ? 8.728 2.942 1.038 1.00 92.44 87 LEU A C 1
ATOM 712 O O . LEU A 1 87 ? 8.141 2.784 2.110 1.00 92.44 87 LEU A O 1
ATOM 716 N N . ASP A 1 88 ? 8.794 1.980 0.116 1.00 91.81 88 ASP A N 1
ATOM 717 C CA . ASP A 1 88 ? 8.157 0.673 0.291 1.00 91.81 88 ASP A CA 1
ATOM 718 C C . ASP A 1 88 ? 8.788 -0.120 1.450 1.00 91.81 88 ASP A C 1
ATOM 720 O O . ASP A 1 88 ? 8.073 -0.756 2.232 1.00 91.81 88 ASP A O 1
ATOM 724 N N . ILE A 1 89 ? 10.116 -0.059 1.609 1.00 93.81 89 ILE A N 1
ATOM 725 C CA . ILE A 1 89 ? 10.835 -0.682 2.731 1.00 93.81 89 ILE A CA 1
ATOM 726 C C . ILE A 1 89 ? 10.411 -0.036 4.052 1.00 93.81 89 ILE A C 1
ATOM 728 O O . ILE A 1 89 ? 10.018 -0.752 4.976 1.00 93.81 89 ILE A O 1
ATOM 732 N N . LEU A 1 90 ? 10.429 1.297 4.138 1.00 93.38 90 LEU A N 1
ATOM 733 C CA . LEU A 1 90 ? 10.005 2.031 5.332 1.00 93.38 90 LEU A CA 1
ATOM 734 C C . LEU A 1 90 ? 8.553 1.705 5.692 1.00 93.38 90 LEU A C 1
ATOM 736 O O . LEU A 1 90 ? 8.262 1.347 6.833 1.00 93.38 90 LEU A O 1
ATOM 740 N N . GLY A 1 91 ? 7.645 1.736 4.716 1.00 92.31 91 GLY A N 1
ATOM 741 C CA . GLY A 1 91 ? 6.242 1.383 4.921 1.00 92.31 91 GLY A CA 1
ATOM 742 C C . GLY A 1 91 ? 6.053 -0.071 5.368 1.00 92.31 91 GLY A C 1
ATOM 743 O O . GLY A 1 91 ? 5.239 -0.348 6.253 1.00 92.31 91 GLY A O 1
ATOM 744 N N . THR A 1 92 ? 6.841 -1.003 4.826 1.00 93.75 92 THR A N 1
ATOM 745 C CA . THR A 1 92 ? 6.829 -2.417 5.234 1.00 93.75 92 THR A CA 1
ATOM 746 C C . THR A 1 92 ? 7.293 -2.591 6.680 1.00 93.75 92 THR A C 1
ATOM 748 O O . THR A 1 92 ? 6.632 -3.290 7.456 1.00 93.75 92 THR A O 1
ATOM 751 N N . ILE A 1 93 ? 8.395 -1.941 7.068 1.00 94.56 93 ILE A N 1
ATOM 752 C CA . ILE A 1 93 ? 8.916 -1.966 8.441 1.00 94.56 93 ILE A CA 1
ATOM 753 C C . ILE A 1 93 ? 7.874 -1.391 9.405 1.00 94.56 93 ILE A C 1
ATOM 755 O O . ILE A 1 93 ? 7.535 -2.049 10.393 1.00 94.56 93 ILE A O 1
ATOM 759 N N . SER A 1 94 ? 7.284 -0.239 9.078 1.00 92.12 94 SER A N 1
ATOM 760 C CA . SER A 1 94 ? 6.204 0.374 9.860 1.00 92.12 94 SER A CA 1
ATOM 761 C C . SER A 1 94 ? 5.019 -0.577 10.030 1.00 92.12 94 SER A C 1
ATOM 763 O O . SER A 1 94 ? 4.589 -0.830 11.156 1.00 92.12 94 SER A O 1
ATOM 765 N N . CYS A 1 95 ? 4.542 -1.213 8.953 1.00 93.88 95 CYS A N 1
ATOM 766 C CA . CYS A 1 95 ? 3.461 -2.200 9.027 1.00 93.88 95 CYS A CA 1
ATOM 767 C C . CYS A 1 95 ? 3.792 -3.366 9.971 1.00 93.88 95 CYS A C 1
ATOM 769 O O . CYS A 1 95 ? 2.927 -3.821 10.728 1.00 93.88 95 CYS A O 1
ATOM 771 N N . LEU A 1 96 ? 5.032 -3.867 9.943 1.00 94.19 96 LEU A N 1
ATOM 772 C CA . LEU A 1 96 ? 5.488 -4.944 10.824 1.00 94.19 96 LEU A CA 1
ATOM 773 C C . LEU A 1 96 ? 5.538 -4.502 12.288 1.00 94.19 96 LEU A C 1
ATOM 775 O O . LEU A 1 96 ? 5.068 -5.242 13.159 1.00 94.19 96 LEU A O 1
ATOM 779 N N . MET A 1 97 ? 6.072 -3.311 12.560 1.00 94.06 97 MET A N 1
ATOM 780 C CA . MET A 1 97 ? 6.144 -2.744 13.907 1.00 94.06 97 MET A CA 1
ATOM 781 C C . MET A 1 97 ? 4.747 -2.535 14.493 1.00 94.06 97 MET A C 1
ATOM 783 O O . MET A 1 97 ? 4.456 -3.061 15.569 1.00 94.06 97 MET A O 1
ATOM 787 N N . ILE A 1 98 ? 3.852 -1.880 13.748 1.00 93.69 98 ILE A N 1
ATOM 788 C CA . ILE A 1 98 ? 2.466 -1.628 14.165 1.00 93.69 98 ILE A CA 1
ATOM 789 C C . ILE A 1 98 ? 1.723 -2.951 14.376 1.00 93.69 98 ILE A C 1
ATOM 791 O O . ILE A 1 98 ? 1.031 -3.125 15.376 1.00 93.69 98 ILE A O 1
ATOM 795 N N . SER A 1 99 ? 1.905 -3.933 13.486 1.00 94.38 99 SER A N 1
ATOM 796 C CA . SER A 1 99 ? 1.289 -5.258 13.640 1.00 94.38 99 SER A CA 1
ATOM 797 C C . SER A 1 99 ? 1.747 -5.961 14.918 1.00 94.38 99 SER A C 1
ATOM 799 O O . SER A 1 99 ? 0.942 -6.583 15.611 1.00 94.38 99 SER A O 1
ATOM 801 N N . ARG A 1 100 ? 3.045 -5.895 15.244 1.00 94.56 100 ARG A N 1
ATOM 802 C CA . ARG A 1 100 ? 3.582 -6.478 16.482 1.00 94.56 100 ARG A CA 1
ATOM 803 C C . ARG A 1 100 ? 3.048 -5.753 17.712 1.00 94.56 100 ARG A C 1
ATOM 805 O O . ARG A 1 100 ? 2.654 -6.420 18.666 1.00 94.56 100 ARG A O 1
ATOM 812 N N . TYR A 1 101 ? 3.003 -4.426 17.673 1.00 93.38 101 TYR A N 1
ATOM 813 C CA . TYR A 1 101 ? 2.488 -3.608 18.764 1.00 93.38 101 TYR A CA 1
ATOM 814 C C . TYR A 1 101 ? 0.996 -3.869 19.019 1.00 93.38 101 TYR A C 1
ATOM 816 O O . TYR A 1 101 ? 0.629 -4.245 20.129 1.00 93.38 101 TYR A O 1
ATOM 824 N N . ASN A 1 102 ? 0.155 -3.841 17.981 1.00 92.75 102 ASN A N 1
ATOM 825 C CA . ASN A 1 102 ? -1.274 -4.148 18.098 1.00 92.75 102 ASN A CA 1
ATOM 826 C C . ASN A 1 102 ? -1.542 -5.578 18.594 1.00 92.75 102 ASN A C 1
ATOM 828 O O . ASN A 1 102 ? -2.475 -5.803 19.358 1.00 92.75 102 ASN A O 1
ATOM 832 N N . ARG A 1 103 ? -0.704 -6.564 18.240 1.00 93.00 103 ARG A N 1
ATOM 833 C CA . ARG A 1 103 ? -0.807 -7.922 18.811 1.00 93.00 103 ARG A CA 1
ATOM 834 C C . ARG A 1 103 ? -0.497 -7.952 20.306 1.00 93.00 103 ARG A C 1
ATOM 836 O O . ARG A 1 103 ? -1.138 -8.712 21.029 1.00 93.00 103 ARG A O 1
ATOM 843 N N . LYS A 1 104 ? 0.488 -7.173 20.764 1.00 91.50 104 LYS A N 1
ATOM 844 C CA . LYS A 1 104 ? 0.800 -7.046 22.195 1.00 91.50 104 LYS A CA 1
ATOM 845 C C . LYS A 1 104 ? -0.355 -6.374 22.936 1.00 91.50 104 LYS A C 1
ATOM 847 O O . LYS A 1 104 ? -0.819 -6.940 23.921 1.00 91.50 104 LYS A O 1
ATOM 852 N N . LEU A 1 105 ? -0.868 -5.259 22.410 1.00 88.62 105 LEU A N 1
ATOM 853 C CA . LEU A 1 105 ? -2.046 -4.577 22.955 1.00 88.62 105 LEU A CA 1
ATOM 854 C C . LEU A 1 105 ? -3.253 -5.510 23.033 1.00 88.62 105 LEU A C 1
ATOM 856 O O . LEU A 1 105 ? -3.853 -5.639 24.088 1.00 88.62 105 LEU A O 1
ATOM 860 N N . ARG A 1 106 ? -3.558 -6.257 21.967 1.00 88.81 106 ARG A N 1
ATOM 861 C CA . ARG A 1 106 ? -4.660 -7.230 21.973 1.00 88.81 106 ARG A CA 1
ATOM 862 C C . ARG A 1 106 ? -4.538 -8.248 23.110 1.00 88.81 106 ARG A C 1
ATOM 864 O O . ARG A 1 106 ? -5.523 -8.533 23.779 1.00 88.81 106 ARG A O 1
ATOM 871 N N . LYS A 1 107 ? -3.337 -8.793 23.344 1.00 88.12 107 LYS A N 1
ATOM 872 C CA . LYS A 1 107 ? -3.091 -9.755 24.434 1.00 88.12 107 LYS A CA 1
ATOM 873 C C . LYS A 1 107 ? -3.248 -9.127 25.818 1.00 88.12 107 LYS A C 1
ATOM 875 O O . LYS A 1 107 ? -3.754 -9.792 26.715 1.00 88.12 107 LYS A O 1
ATOM 880 N N . PHE A 1 108 ? -2.809 -7.881 25.983 1.00 84.94 108 PHE A N 1
ATOM 881 C CA . PHE A 1 108 ? -2.962 -7.140 27.233 1.00 84.94 108 PHE A CA 1
ATOM 882 C C . PHE A 1 108 ? -4.437 -6.816 27.505 1.00 84.94 108 PHE A C 1
ATOM 884 O O . PHE A 1 108 ? -4.940 -7.101 28.585 1.00 84.94 108 PHE A O 1
ATOM 891 N N . ASN A 1 109 ? -5.155 -6.347 26.485 1.00 79.62 109 ASN A N 1
ATOM 892 C CA . ASN A 1 109 ? -6.547 -5.912 26.582 1.00 79.62 109 ASN A CA 1
ATOM 893 C C . ASN A 1 109 ? -7.537 -7.045 26.858 1.00 79.62 109 ASN A C 1
ATOM 895 O O . ASN A 1 109 ? -8.630 -6.787 27.350 1.00 79.62 109 ASN A O 1
ATOM 899 N N . LEU A 1 110 ? -7.179 -8.294 26.549 1.00 73.19 110 LEU A N 1
ATOM 900 C CA . LEU A 1 110 ? -7.968 -9.468 26.934 1.00 73.19 110 LEU A CA 1
ATOM 901 C C . LEU A 1 110 ? -7.943 -9.731 28.448 1.00 73.19 110 LEU A C 1
ATOM 903 O O . LEU A 1 110 ? -8.783 -10.477 28.936 1.00 73.19 110 LEU A O 1
ATOM 907 N N . ARG A 1 111 ? -6.987 -9.145 29.180 1.00 73.62 111 ARG A N 1
ATOM 908 C CA . ARG A 1 111 ? -6.822 -9.322 30.629 1.00 73.62 111 ARG A CA 1
ATOM 909 C C . ARG A 1 111 ? -7.372 -8.156 31.454 1.00 73.62 111 ARG A C 1
ATOM 911 O O . ARG A 1 111 ? -7.381 -8.256 32.673 1.00 73.62 111 ARG A O 1
ATOM 918 N N . THR A 1 112 ? -7.785 -7.064 30.815 1.00 76.25 112 THR A N 1
ATOM 919 C CA . THR A 1 112 ? -8.176 -5.808 31.472 1.00 76.25 112 THR A CA 1
ATOM 920 C C . THR A 1 112 ? -9.560 -5.336 31.015 1.00 76.25 112 THR A C 1
ATOM 922 O O . THR A 1 112 ? -9.977 -5.635 29.891 1.00 76.25 112 THR A O 1
ATOM 925 N N . ASP A 1 113 ? -10.256 -4.565 31.860 1.00 76.38 113 ASP A N 1
ATOM 926 C CA . ASP A 1 113 ? -11.588 -3.978 31.601 1.00 76.38 113 ASP A CA 1
ATOM 927 C C . ASP A 1 113 ? -11.534 -2.778 30.644 1.00 76.38 113 ASP A C 1
ATOM 929 O O . ASP A 1 113 ? -11.913 -1.648 30.946 1.00 76.38 113 ASP A O 1
ATOM 933 N N . ILE A 1 114 ? -11.006 -3.017 29.450 1.00 75.56 114 ILE A N 1
ATOM 934 C CA . ILE A 1 114 ? -10.893 -2.000 28.411 1.00 75.56 114 ILE A CA 1
ATOM 935 C C . ILE A 1 114 ? -12.191 -1.892 27.609 1.00 75.56 114 ILE A C 1
ATOM 937 O O . ILE A 1 114 ? -12.812 -2.902 27.269 1.00 75.56 114 ILE A O 1
ATOM 941 N N . LYS A 1 115 ? -12.547 -0.651 27.241 1.00 82.56 115 LYS A N 1
ATOM 942 C CA . LYS A 1 115 ? -13.704 -0.309 26.402 1.00 82.56 115 LYS A CA 1
ATOM 943 C C . LYS A 1 115 ? -13.766 -1.178 25.139 1.00 82.56 115 LYS A C 1
ATOM 945 O O . LYS A 1 115 ? -12.770 -1.367 24.434 1.00 82.56 115 LYS A O 1
ATOM 950 N N . LEU A 1 116 ? -14.970 -1.655 24.817 1.00 82.12 116 LEU A N 1
ATOM 951 C CA . LEU A 1 116 ? -15.236 -2.513 23.657 1.00 82.12 116 LEU A CA 1
ATOM 952 C C . LEU A 1 116 ? -14.780 -1.874 22.332 1.00 82.12 116 LEU A C 1
ATOM 954 O O . LEU A 1 116 ? -14.252 -2.571 21.464 1.00 82.12 116 LEU A O 1
ATOM 958 N N . SER A 1 117 ? -14.913 -0.549 22.210 1.00 81.69 117 SER A N 1
ATOM 959 C CA . SER A 1 117 ? -14.482 0.223 21.037 1.00 81.69 117 SER A CA 1
ATOM 960 C C . SER A 1 117 ? -12.987 0.063 20.739 1.00 81.69 117 SER A C 1
ATOM 962 O O . SER A 1 117 ? -12.608 -0.202 19.601 1.00 81.69 117 SER A O 1
ATOM 964 N N . GLN A 1 118 ? -12.126 0.105 21.758 1.00 82.38 118 GLN A N 1
ATOM 965 C CA . GLN A 1 118 ? -10.676 -0.038 21.574 1.00 82.38 118 GLN A CA 1
ATOM 966 C C . GLN A 1 118 ? -10.287 -1.443 21.118 1.00 82.38 118 GLN A C 1
ATOM 968 O O . GLN A 1 118 ? -9.401 -1.617 20.280 1.00 82.38 118 GLN A O 1
ATOM 973 N N . ARG A 1 119 ? -10.963 -2.471 21.647 1.00 86.75 119 ARG A N 1
ATOM 974 C CA . ARG A 1 119 ? -10.752 -3.857 21.205 1.00 86.75 119 ARG A CA 1
ATOM 975 C C . ARG A 1 119 ? -11.124 -4.011 19.730 1.00 86.75 119 ARG A C 1
ATOM 977 O O . ARG A 1 119 ? -10.351 -4.592 18.969 1.00 86.75 119 ARG A O 1
ATOM 984 N N . TYR A 1 120 ? -12.253 -3.429 19.326 1.00 86.31 120 TYR A N 1
ATOM 985 C CA . TYR A 1 120 ? -12.694 -3.425 17.934 1.00 86.31 120 TYR A CA 1
ATOM 986 C C . TYR A 1 120 ? -11.685 -2.728 17.007 1.00 86.31 120 TYR A C 1
ATOM 988 O O . TYR A 1 120 ? -11.305 -3.304 15.986 1.00 86.31 120 TYR A O 1
ATOM 996 N N . GLN A 1 121 ? -11.177 -1.554 17.391 1.00 86.62 121 GLN A N 1
ATOM 997 C CA . GLN A 1 121 ? -10.174 -0.814 16.616 1.00 86.62 121 GLN A CA 1
ATOM 998 C C . GLN A 1 121 ? -8.866 -1.589 16.436 1.00 86.62 121 GLN A C 1
ATOM 1000 O O . GLN A 1 121 ? -8.316 -1.637 15.335 1.00 86.62 121 GLN A O 1
ATOM 1005 N N . ILE A 1 122 ? -8.364 -2.234 17.493 1.00 89.75 122 ILE A N 1
ATOM 1006 C CA . ILE A 1 122 ? -7.139 -3.043 17.414 1.00 89.75 122 ILE A CA 1
ATOM 1007 C C . ILE A 1 122 ? -7.335 -4.222 16.457 1.00 89.75 122 ILE A C 1
ATOM 1009 O O . ILE A 1 122 ? -6.468 -4.493 15.619 1.00 89.75 122 ILE A O 1
ATOM 1013 N N . ASP A 1 123 ? -8.474 -4.910 16.541 1.00 90.00 123 ASP A N 1
ATOM 1014 C CA . ASP A 1 123 ? -8.786 -6.027 15.649 1.00 90.00 123 ASP A CA 1
ATOM 1015 C C . ASP A 1 123 ? -9.020 -5.568 14.205 1.00 90.00 123 ASP A C 1
ATOM 1017 O O . ASP A 1 123 ? -8.630 -6.253 13.256 1.00 90.00 123 ASP A O 1
ATOM 1021 N N . GLU A 1 124 ? -9.617 -4.398 13.989 1.00 87.94 124 GLU A N 1
ATOM 1022 C CA . GLU A 1 124 ? -9.689 -3.775 12.670 1.00 87.94 124 GLU A CA 1
ATOM 1023 C C . GLU A 1 124 ? -8.302 -3.439 12.114 1.00 87.94 124 GLU A C 1
ATOM 1025 O O . GLU A 1 124 ? -7.978 -3.868 11.004 1.00 87.94 124 GLU A O 1
ATOM 1030 N N . ASN A 1 125 ? -7.444 -2.782 12.894 1.00 91.31 125 ASN A N 1
ATOM 1031 C CA . ASN A 1 125 ? -6.088 -2.429 12.476 1.00 91.31 125 ASN A CA 1
ATOM 1032 C C . ASN A 1 125 ? -5.259 -3.667 12.125 1.00 91.31 125 ASN A C 1
ATOM 1034 O O . ASN A 1 125 ? -4.593 -3.689 11.090 1.00 91.31 125 ASN A O 1
ATOM 1038 N N . LEU A 1 126 ? -5.332 -4.735 12.925 1.00 92.00 126 LEU A N 1
ATOM 1039 C CA . LEU A 1 126 ? -4.653 -5.998 12.622 1.00 92.00 126 LEU A CA 1
ATOM 1040 C C . LEU A 1 126 ? -5.155 -6.639 11.326 1.00 92.00 126 LEU A C 1
ATOM 1042 O O . LEU A 1 126 ? -4.346 -7.178 10.568 1.00 92.00 126 LEU A O 1
ATOM 1046 N N . ARG A 1 127 ? -6.463 -6.576 11.053 1.00 90.19 127 ARG A N 1
ATOM 1047 C CA . ARG A 1 127 ? -7.051 -7.088 9.806 1.00 90.19 127 ARG A CA 1
ATOM 1048 C C . ARG A 1 127 ? -6.594 -6.277 8.598 1.00 90.19 127 ARG A C 1
ATOM 1050 O O . ARG A 1 127 ? -6.173 -6.864 7.606 1.00 90.19 127 ARG A O 1
ATOM 1057 N N . VAL A 1 128 ? -6.623 -4.950 8.686 1.00 91.06 128 VAL A N 1
ATOM 1058 C CA . VAL A 1 128 ? -6.176 -4.060 7.604 1.00 91.06 128 VAL A CA 1
ATOM 105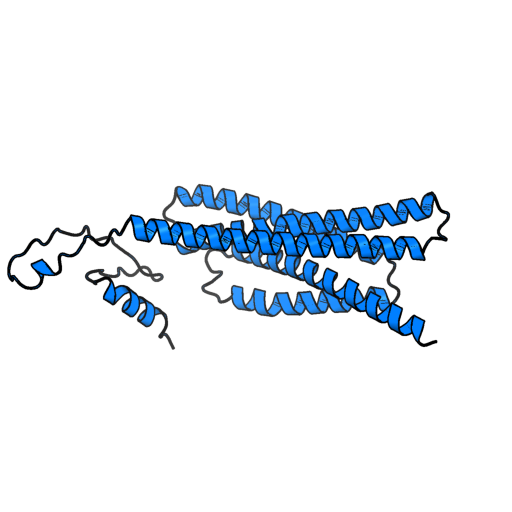9 C C . VAL A 1 128 ? -4.684 -4.263 7.320 1.00 91.06 128 VAL A C 1
ATOM 1061 O O . VAL A 1 128 ? -4.294 -4.478 6.173 1.00 91.06 128 VAL A O 1
ATOM 1064 N N . LEU A 1 129 ? -3.845 -4.317 8.358 1.00 91.94 129 LEU A N 1
ATOM 1065 C CA . LEU A 1 129 ? -2.407 -4.568 8.213 1.00 91.94 129 LEU A CA 1
ATOM 1066 C C . LEU A 1 129 ? -2.099 -5.953 7.633 1.00 91.94 129 LEU A C 1
ATOM 1068 O O . LEU A 1 129 ? -1.120 -6.103 6.902 1.00 91.94 129 LEU A O 1
ATOM 1072 N N . ALA A 1 130 ? -2.926 -6.966 7.908 1.00 90.75 130 ALA A N 1
ATOM 1073 C CA . ALA A 1 130 ? -2.773 -8.287 7.303 1.00 90.75 130 ALA A CA 1
ATOM 1074 C C . ALA A 1 130 ? -2.967 -8.268 5.776 1.00 90.75 130 ALA A C 1
ATOM 1076 O O . ALA A 1 130 ? -2.361 -9.094 5.094 1.00 90.75 130 ALA A O 1
ATOM 1077 N N . ILE A 1 131 ? -3.755 -7.321 5.254 1.00 90.62 131 ILE A N 1
ATOM 1078 C CA . ILE A 1 131 ? -3.987 -7.115 3.816 1.00 90.62 131 ILE A CA 1
ATOM 1079 C C . ILE A 1 131 ? -2.878 -6.252 3.208 1.00 90.62 131 ILE A C 1
ATOM 1081 O O . ILE A 1 131 ? -2.299 -6.627 2.192 1.00 90.62 131 ILE A O 1
ATOM 1085 N N . ILE A 1 132 ? -2.547 -5.121 3.838 1.00 91.31 132 ILE A N 1
ATOM 1086 C CA . ILE A 1 132 ? -1.572 -4.153 3.306 1.00 91.31 132 ILE A CA 1
ATOM 1087 C C . ILE A 1 132 ? -0.157 -4.734 3.284 1.00 91.31 132 ILE A C 1
ATOM 1089 O O . ILE A 1 132 ? 0.577 -4.568 2.314 1.00 91.31 132 ILE A O 1
ATOM 1093 N N . ARG A 1 133 ? 0.245 -5.450 4.337 1.00 92.12 133 ARG A N 1
ATOM 1094 C CA . ARG A 1 133 ? 1.614 -5.958 4.481 1.00 92.12 133 ARG A CA 1
ATOM 1095 C C . ARG A 1 133 ? 2.100 -6.810 3.296 1.00 92.12 133 ARG A C 1
ATOM 1097 O O . ARG A 1 133 ? 3.181 -6.510 2.797 1.00 92.12 133 ARG A O 1
ATOM 1104 N N . PRO A 1 134 ? 1.394 -7.863 2.838 1.00 90.62 134 PRO A N 1
ATOM 1105 C CA . PRO A 1 134 ? 1.862 -8.637 1.690 1.00 90.62 134 PRO A CA 1
ATOM 1106 C C . PRO A 1 134 ? 1.900 -7.814 0.395 1.00 90.62 134 PRO A C 1
ATOM 1108 O O . PRO A 1 134 ? 2.776 -8.053 -0.431 1.00 90.62 134 PRO A O 1
ATOM 1111 N N . LEU A 1 135 ? 1.016 -6.821 0.236 1.00 90.44 135 LEU A N 1
ATOM 1112 C CA . LEU A 1 135 ? 1.024 -5.910 -0.914 1.00 90.44 135 LEU A CA 1
ATOM 1113 C C . LEU A 1 135 ? 2.291 -5.044 -0.921 1.00 90.44 135 LEU A C 1
ATOM 1115 O O . LEU A 1 135 ? 2.982 -4.975 -1.937 1.00 90.44 135 LEU A O 1
ATOM 1119 N N . MET A 1 136 ? 2.657 -4.477 0.229 1.00 90.88 136 MET A N 1
ATOM 1120 C CA . MET A 1 136 ? 3.897 -3.710 0.391 1.00 90.88 136 MET A CA 1
ATOM 1121 C C . MET A 1 136 ? 5.141 -4.575 0.140 1.00 90.88 136 MET A C 1
ATOM 1123 O O . MET A 1 136 ? 6.004 -4.194 -0.646 1.00 90.88 136 MET A O 1
ATOM 1127 N N . ILE A 1 137 ? 5.193 -5.786 0.713 1.00 91.12 137 ILE A N 1
ATOM 1128 C CA . ILE A 1 137 ? 6.297 -6.738 0.484 1.00 91.12 137 ILE A CA 1
ATOM 1129 C C . ILE A 1 137 ? 6.421 -7.081 -1.005 1.00 91.12 137 ILE A C 1
ATOM 1131 O O . ILE A 1 137 ? 7.523 -7.060 -1.549 1.00 91.12 137 ILE A O 1
ATOM 1135 N N . SER A 1 138 ? 5.303 -7.361 -1.683 1.00 89.81 138 SER A N 1
ATOM 1136 C CA . SER A 1 138 ? 5.320 -7.648 -3.122 1.00 89.81 138 SER A CA 1
ATOM 1137 C C . SER A 1 138 ? 5.828 -6.463 -3.949 1.00 89.81 138 SER A C 1
ATOM 1139 O O . SER A 1 138 ? 6.520 -6.670 -4.943 1.00 89.81 138 SER A O 1
ATOM 1141 N N . GLY A 1 139 ? 5.569 -5.230 -3.500 1.00 88.56 139 GLY A N 1
ATOM 1142 C CA . GLY A 1 139 ? 6.104 -4.014 -4.106 1.00 88.56 139 GLY A CA 1
ATOM 1143 C C . GLY A 1 139 ? 7.627 -3.933 -3.992 1.00 88.56 139 GLY A C 1
ATOM 1144 O O . GLY A 1 139 ? 8.304 -3.735 -5.006 1.00 88.56 139 GLY A O 1
ATOM 1145 N N . VAL A 1 140 ? 8.169 -4.151 -2.788 1.00 91.56 140 VAL A N 1
ATOM 1146 C CA . VAL A 1 140 ? 9.625 -4.189 -2.555 1.00 91.56 140 VAL A CA 1
ATOM 1147 C C . VAL A 1 140 ? 10.278 -5.220 -3.473 1.00 91.56 140 VAL A C 1
ATOM 1149 O O . VAL A 1 140 ? 11.192 -4.878 -4.218 1.00 91.56 140 VAL A O 1
ATOM 1152 N N . VAL A 1 141 ? 9.761 -6.455 -3.488 1.00 89.81 141 VAL A N 1
ATOM 1153 C CA . VAL A 1 141 ? 10.284 -7.538 -4.338 1.00 89.81 141 VAL A CA 1
ATOM 1154 C C . VAL A 1 141 ? 10.258 -7.143 -5.814 1.00 89.81 141 VAL A C 1
ATOM 1156 O O . VAL A 1 141 ? 11.263 -7.294 -6.506 1.00 89.81 14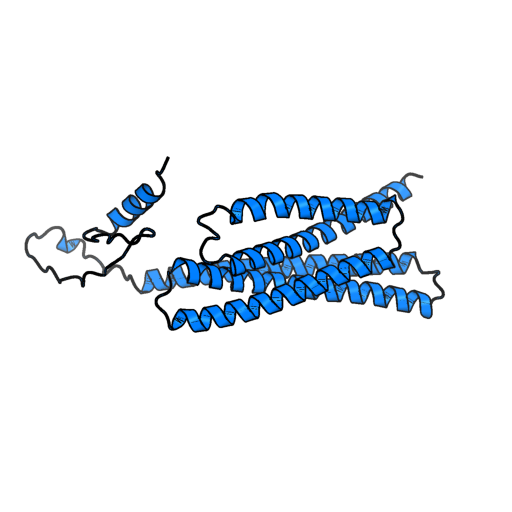1 VAL A O 1
ATOM 1159 N N . PHE A 1 142 ? 9.144 -6.584 -6.294 1.00 88.75 142 PHE A N 1
ATOM 1160 C CA . PHE A 1 142 ? 9.007 -6.137 -7.678 1.00 88.75 142 PHE A CA 1
ATOM 1161 C C . PHE A 1 142 ? 10.059 -5.080 -8.068 1.00 88.75 142 PHE A C 1
ATOM 1163 O O . PHE A 1 142 ? 10.686 -5.197 -9.127 1.00 88.75 142 PHE A O 1
ATOM 1170 N N . LEU A 1 143 ? 10.299 -4.064 -7.229 1.00 87.12 143 LEU A N 1
ATOM 1171 C CA . LEU A 1 143 ? 11.309 -3.043 -7.540 1.00 87.12 143 LEU A CA 1
ATOM 1172 C C . LEU A 1 143 ? 12.724 -3.593 -7.446 1.00 87.12 143 LEU A C 1
ATOM 1174 O O . LEU A 1 143 ? 13.535 -3.294 -8.319 1.00 87.12 143 LEU A O 1
ATOM 1178 N N . SER A 1 144 ? 13.017 -4.432 -6.452 1.00 88.06 144 SER A N 1
ATOM 1179 C CA . SER A 1 144 ? 14.317 -5.093 -6.352 1.00 88.06 144 SER A CA 1
ATOM 1180 C C . SER A 1 144 ? 14.613 -5.917 -7.605 1.00 88.06 144 SER A C 1
ATOM 1182 O O . SER A 1 144 ? 15.688 -5.765 -8.183 1.00 88.06 144 SER A O 1
ATOM 1184 N N . LEU A 1 145 ? 13.650 -6.713 -8.087 1.00 87.06 145 LEU A N 1
ATOM 1185 C CA . LEU A 1 145 ? 13.781 -7.454 -9.347 1.00 87.06 145 LEU A CA 1
ATOM 1186 C C . LEU A 1 145 ? 14.001 -6.516 -10.539 1.00 87.06 145 LEU A C 1
ATOM 1188 O O . LEU A 1 145 ? 14.864 -6.777 -11.371 1.00 87.06 145 LEU A O 1
ATOM 1192 N N . SER A 1 146 ? 13.287 -5.391 -10.588 1.00 84.81 146 SER A N 1
ATOM 1193 C CA . SER A 1 146 ? 13.432 -4.386 -11.649 1.00 84.81 146 SER A CA 1
ATOM 1194 C C . SER A 1 146 ? 14.819 -3.725 -11.669 1.00 84.81 146 SER A C 1
ATOM 1196 O O . SER A 1 146 ? 15.333 -3.393 -12.740 1.00 84.81 146 SER A O 1
ATOM 1198 N N . VAL A 1 147 ? 15.442 -3.516 -10.502 1.00 85.44 147 VAL A N 1
ATOM 1199 C CA . VAL A 1 147 ? 16.825 -3.015 -10.390 1.00 85.44 147 VAL A CA 1
ATOM 1200 C C . VAL A 1 147 ? 17.816 -4.085 -10.834 1.00 85.44 147 VAL A C 1
ATOM 1202 O O . VAL A 1 147 ? 18.655 -3.815 -11.695 1.00 85.44 147 VAL A O 1
ATOM 1205 N N . TRP A 1 148 ? 17.688 -5.302 -10.299 1.00 85.69 148 TRP A N 1
ATOM 1206 C CA . TRP A 1 148 ? 18.548 -6.438 -10.636 1.00 85.69 148 TRP A CA 1
ATOM 1207 C C . TRP A 1 148 ? 18.540 -6.743 -12.128 1.00 85.69 148 TRP A C 1
ATOM 1209 O O . TRP A 1 148 ? 19.594 -6.904 -12.737 1.00 85.69 148 TRP A O 1
ATOM 1219 N N . GLN A 1 149 ? 17.362 -6.736 -12.743 1.00 84.25 149 GLN A N 1
ATOM 1220 C CA . GLN A 1 149 ? 17.202 -6.931 -14.175 1.00 84.25 149 GLN A CA 1
ATOM 1221 C C . GLN A 1 149 ? 18.018 -5.910 -14.983 1.00 84.25 149 GLN A C 1
ATOM 1223 O O . GLN A 1 149 ? 18.727 -6.280 -15.918 1.00 84.25 149 GLN A O 1
ATOM 1228 N N . ARG A 1 150 ? 17.954 -4.619 -14.630 1.00 80.12 150 ARG A N 1
ATOM 1229 C CA . ARG A 1 150 ? 18.742 -3.587 -15.323 1.00 80.12 150 ARG A CA 1
ATOM 1230 C C . ARG A 1 150 ? 20.235 -3.742 -15.095 1.00 80.12 150 ARG A C 1
ATOM 1232 O O . ARG A 1 150 ? 21.004 -3.506 -16.023 1.00 80.12 150 ARG A O 1
ATOM 1239 N N . PHE A 1 151 ? 20.634 -4.121 -13.886 1.00 84.31 151 PHE A N 1
ATOM 1240 C CA . PHE A 1 151 ? 22.028 -4.401 -13.574 1.00 84.31 151 PHE A CA 1
ATOM 1241 C C . PHE A 1 151 ? 22.566 -5.539 -14.451 1.00 84.31 151 PHE A C 1
ATOM 1243 O O . PHE A 1 151 ? 23.560 -5.346 -15.145 1.00 84.31 151 PHE A O 1
ATOM 1250 N N . ILE A 1 152 ? 21.852 -6.668 -14.516 1.00 85.12 152 ILE A N 1
ATOM 1251 C CA . ILE A 1 152 ? 22.211 -7.825 -15.348 1.00 85.12 152 ILE A CA 1
ATOM 1252 C C . ILE A 1 152 ? 22.311 -7.422 -16.824 1.00 85.12 152 ILE A C 1
ATOM 1254 O O . ILE A 1 152 ? 23.322 -7.688 -17.466 1.00 85.12 152 ILE A O 1
ATOM 1258 N N . LEU A 1 153 ? 21.312 -6.719 -17.366 1.00 83.31 153 LEU A N 1
ATOM 1259 C CA . LEU A 1 153 ? 21.333 -6.304 -18.774 1.00 83.31 153 LEU A CA 1
ATOM 1260 C C . LEU A 1 153 ? 22.487 -5.344 -19.094 1.00 83.31 153 LEU A C 1
ATOM 1262 O O . LEU A 1 153 ? 23.055 -5.414 -20.183 1.00 83.31 153 LEU A O 1
ATOM 1266 N N . LYS A 1 154 ? 22.856 -4.468 -18.151 1.00 82.44 154 LYS A N 1
ATOM 1267 C CA . LYS A 1 154 ? 23.994 -3.558 -18.314 1.00 82.44 154 LYS A CA 1
ATOM 1268 C C . LYS A 1 154 ? 25.330 -4.303 -18.288 1.00 82.44 154 LYS A C 1
ATOM 1270 O O . LYS A 1 154 ? 26.191 -3.993 -19.100 1.00 82.44 154 LYS A O 1
ATOM 1275 N N . VAL A 1 155 ? 25.498 -5.252 -17.367 1.00 86.44 155 VAL A N 1
ATOM 1276 C CA . VAL A 1 155 ? 26.757 -5.993 -17.183 1.00 86.44 155 VAL A CA 1
ATOM 1277 C C . VAL A 1 155 ? 26.977 -7.017 -18.295 1.00 86.44 155 VAL A C 1
ATOM 1279 O O . VAL A 1 155 ? 28.074 -7.095 -18.833 1.00 86.44 155 VAL A O 1
ATOM 1282 N N . PHE A 1 156 ? 25.948 -7.785 -18.657 1.00 85.75 156 PHE A N 1
ATOM 1283 C CA . PHE A 1 156 ? 26.105 -8.945 -19.539 1.00 85.75 156 PHE A CA 1
ATOM 1284 C C . PHE A 1 156 ? 25.797 -8.670 -21.012 1.00 85.75 156 PHE A C 1
ATOM 1286 O O . PHE A 1 156 ? 26.250 -9.429 -21.861 1.00 85.75 156 PHE A O 1
ATOM 1293 N N . VAL A 1 157 ? 25.027 -7.622 -21.336 1.00 82.44 157 VAL A N 1
ATOM 1294 C CA . VAL A 1 157 ? 24.534 -7.402 -22.712 1.00 82.44 157 VAL A CA 1
ATOM 1295 C C . VAL A 1 157 ? 24.929 -6.042 -23.296 1.00 82.44 157 VAL A C 1
ATOM 1297 O O . VAL A 1 157 ? 24.387 -5.608 -24.306 1.00 82.44 157 VAL A O 1
ATOM 1300 N N . GLY A 1 158 ? 25.871 -5.334 -22.668 1.00 74.56 158 GLY A N 1
ATOM 1301 C CA . GLY A 1 158 ? 26.473 -4.132 -23.259 1.00 74.56 158 GLY A CA 1
ATOM 1302 C C . GLY A 1 158 ? 25.539 -2.922 -23.398 1.00 74.56 158 GLY A C 1
ATOM 1303 O O . GLY A 1 158 ? 25.855 -1.985 -24.117 1.00 74.56 158 GLY A O 1
ATOM 1304 N N . GLY A 1 159 ? 24.392 -2.898 -22.710 1.00 66.00 159 GLY A N 1
ATOM 1305 C CA . GLY A 1 159 ? 23.522 -1.715 -22.631 1.00 66.00 159 GLY A CA 1
ATOM 1306 C C . GLY A 1 159 ? 22.621 -1.437 -23.845 1.00 66.00 159 GLY A C 1
ATOM 1307 O O . GLY A 1 159 ? 21.705 -0.624 -23.717 1.00 66.00 159 GLY A O 1
ATOM 1308 N N . GLU A 1 160 ? 22.781 -2.138 -24.971 1.00 67.19 160 GLU A N 1
ATOM 1309 C CA . GLU A 1 160 ? 21.984 -1.885 -26.188 1.00 67.19 160 GLU A CA 1
ATOM 1310 C C . GLU A 1 160 ? 20.550 -2.453 -26.136 1.00 67.19 160 GLU A C 1
ATOM 1312 O O . GLU A 1 160 ? 19.671 -2.050 -26.897 1.00 67.19 160 GLU A O 1
ATOM 1317 N N . LEU A 1 161 ? 20.232 -3.311 -25.160 1.00 70.69 161 LEU A N 1
ATOM 1318 C CA . LEU A 1 161 ? 18.897 -3.904 -24.980 1.00 70.69 161 LEU A CA 1
ATOM 1319 C C . LEU A 1 161 ? 17.894 -3.011 -24.224 1.00 70.69 161 LEU A C 1
ATOM 1321 O O . LEU A 1 161 ? 17.055 -3.489 -23.448 1.00 70.69 161 LEU A O 1
ATOM 1325 N N . GLY A 1 162 ? 17.928 -1.700 -24.465 1.00 71.25 162 GLY A N 1
ATOM 1326 C CA . GLY A 1 162 ? 17.011 -0.744 -23.839 1.00 71.25 162 GLY A CA 1
ATOM 1327 C C . GLY A 1 162 ? 15.534 -1.123 -24.028 1.00 71.25 162 GLY A C 1
ATOM 1328 O O . GLY A 1 162 ? 14.750 -1.043 -23.079 1.00 71.25 162 GLY A O 1
ATOM 1329 N N . TYR A 1 163 ? 15.170 -1.620 -25.214 1.00 73.38 163 TYR A N 1
ATOM 1330 C CA . TYR A 1 163 ? 13.807 -2.051 -25.540 1.00 73.38 163 TYR A CA 1
ATOM 1331 C C . TYR A 1 163 ? 13.364 -3.295 -24.751 1.00 73.38 163 TYR A C 1
ATOM 1333 O O . TYR A 1 163 ? 12.321 -3.271 -24.095 1.00 73.38 163 TYR A O 1
ATOM 1341 N N . PHE A 1 164 ? 14.182 -4.352 -24.736 1.00 76.19 164 PHE A N 1
ATOM 1342 C CA . PHE A 1 164 ? 13.888 -5.581 -23.990 1.00 76.19 164 PHE A CA 1
ATOM 1343 C C . PHE A 1 164 ? 13.781 -5.315 -22.482 1.00 76.19 164 PHE A C 1
ATOM 1345 O O . PHE A 1 164 ? 12.828 -5.757 -21.838 1.00 76.19 164 PHE A O 1
ATOM 1352 N N . SER A 1 165 ? 14.697 -4.506 -21.930 1.00 75.31 165 SER A N 1
ATOM 1353 C CA . SER A 1 165 ? 14.675 -4.123 -20.512 1.00 75.31 165 SER A CA 1
ATOM 1354 C C . SER A 1 165 ? 13.358 -3.453 -20.107 1.00 75.31 165 SER A C 1
ATOM 1356 O O . SER A 1 165 ? 12.810 -3.719 -19.035 1.00 75.31 165 SER A O 1
ATOM 1358 N N . ARG A 1 166 ? 12.829 -2.609 -20.998 1.00 73.62 166 ARG A N 1
ATOM 1359 C CA . ARG A 1 166 ? 11.607 -1.844 -20.788 1.00 73.62 166 ARG A CA 1
ATOM 1360 C C . ARG A 1 166 ? 10.370 -2.742 -20.847 1.00 73.62 166 ARG A C 1
ATOM 1362 O O . ARG A 1 166 ? 9.512 -2.628 -19.977 1.00 73.62 166 ARG A O 1
ATOM 1369 N N . ASN A 1 167 ? 10.295 -3.652 -21.816 1.00 77.44 167 ASN A N 1
ATOM 1370 C CA . ASN A 1 167 ? 9.174 -4.589 -21.933 1.00 77.44 167 ASN A CA 1
ATOM 1371 C C . ASN A 1 167 ? 9.098 -5.552 -20.746 1.00 77.44 167 ASN A C 1
ATOM 1373 O O . ASN A 1 167 ? 8.022 -5.748 -20.187 1.00 77.44 167 ASN A O 1
ATOM 1377 N N . LEU A 1 168 ? 10.237 -6.097 -20.314 1.00 79.75 168 LEU A N 1
ATOM 1378 C CA . LEU A 1 168 ? 10.282 -6.992 -19.161 1.00 79.75 168 LEU A CA 1
ATOM 1379 C C . LEU A 1 168 ? 9.908 -6.264 -17.856 1.00 79.75 168 LEU A C 1
ATOM 1381 O O . LEU A 1 168 ? 9.175 -6.822 -17.044 1.00 79.75 168 LEU A O 1
ATOM 1385 N N . PHE A 1 169 ? 10.291 -4.990 -17.694 1.00 80.25 169 PHE A N 1
ATOM 1386 C CA . PHE A 1 169 ? 9.816 -4.162 -16.578 1.00 80.25 169 PHE A CA 1
ATOM 1387 C C . PHE A 1 169 ? 8.284 -4.025 -16.567 1.00 80.25 169 PHE A C 1
ATOM 1389 O O . PHE A 1 169 ? 7.664 -4.168 -15.514 1.00 80.25 169 PHE A O 1
ATOM 1396 N N . TYR A 1 170 ? 7.655 -3.781 -17.723 1.00 77.75 170 TYR A N 1
ATOM 1397 C CA . TYR A 1 170 ? 6.192 -3.695 -17.800 1.00 77.75 170 TYR A CA 1
ATOM 1398 C C . TYR A 1 170 ? 5.501 -5.030 -17.546 1.00 77.75 170 TYR A C 1
ATOM 1400 O O . TYR A 1 170 ? 4.482 -5.042 -16.864 1.00 77.75 170 TYR A O 1
ATOM 1408 N N . LEU A 1 171 ? 6.061 -6.139 -18.031 1.00 82.62 171 LEU A N 1
ATOM 1409 C CA . LEU A 1 171 ? 5.540 -7.471 -17.730 1.00 82.62 171 LEU A CA 1
ATOM 1410 C C . LEU A 1 171 ? 5.550 -7.726 -16.218 1.00 82.62 171 LEU A C 1
ATOM 1412 O O . LEU A 1 171 ? 4.537 -8.118 -15.644 1.00 82.62 171 LEU A O 1
ATOM 1416 N N . LEU A 1 172 ? 6.674 -7.442 -15.556 1.00 81.88 172 LEU A N 1
ATOM 1417 C CA . LEU A 1 172 ? 6.784 -7.567 -14.103 1.00 81.88 172 LEU A CA 1
ATOM 1418 C C . LEU A 1 172 ? 5.788 -6.643 -13.378 1.00 81.88 172 LEU A C 1
ATOM 1420 O O . LEU A 1 172 ? 5.224 -7.032 -12.356 1.00 81.88 172 LEU A O 1
ATOM 1424 N N . LEU A 1 173 ? 5.542 -5.440 -13.911 1.00 81.88 173 LEU A N 1
ATOM 1425 C CA . LEU A 1 173 ? 4.580 -4.492 -13.349 1.00 81.88 173 LEU A CA 1
ATOM 1426 C C . LEU A 1 173 ? 3.142 -5.013 -13.455 1.00 81.88 173 LEU A C 1
ATOM 1428 O O . LEU A 1 173 ? 2.379 -4.906 -12.498 1.00 81.88 173 LEU A O 1
ATOM 1432 N N . GLU A 1 174 ? 2.773 -5.599 -14.591 1.00 82.50 174 GLU A N 1
ATOM 1433 C CA . GLU A 1 174 ? 1.457 -6.210 -14.794 1.00 82.50 174 GLU A CA 1
ATOM 1434 C C . GLU A 1 174 ? 1.252 -7.414 -13.874 1.00 82.50 174 GLU A C 1
ATOM 1436 O O . GLU A 1 174 ? 0.201 -7.527 -13.242 1.00 82.50 174 GLU A O 1
ATOM 1441 N N . VAL A 1 175 ? 2.278 -8.255 -13.710 1.00 86.19 175 VAL A N 1
ATOM 1442 C CA . VAL A 1 175 ? 2.264 -9.361 -12.742 1.00 86.19 175 VAL A CA 1
ATOM 1443 C C . VAL A 1 175 ? 2.074 -8.836 -11.318 1.00 86.19 175 VAL A C 1
ATOM 1445 O O . VAL A 1 175 ? 1.252 -9.372 -10.574 1.00 86.19 175 VAL A O 1
ATOM 1448 N N . TYR A 1 176 ? 2.771 -7.762 -10.936 1.00 87.38 176 TYR A N 1
ATOM 1449 C CA . TYR A 1 176 ? 2.602 -7.126 -9.628 1.00 87.38 176 TYR A CA 1
ATOM 1450 C C . TYR A 1 176 ? 1.169 -6.620 -9.412 1.00 87.38 176 TYR A C 1
ATOM 1452 O O . TYR A 1 176 ? 0.557 -6.933 -8.390 1.00 87.38 176 TYR A O 1
ATOM 1460 N N . VAL A 1 177 ? 0.604 -5.884 -10.374 1.00 85.19 177 VAL A N 1
ATOM 1461 C CA . VAL A 1 177 ? -0.772 -5.371 -10.279 1.00 85.19 177 VAL A CA 1
ATOM 1462 C C . VAL A 1 177 ? -1.781 -6.521 -10.214 1.00 85.19 177 VAL A C 1
ATOM 1464 O O . VAL A 1 177 ? -2.690 -6.488 -9.386 1.00 85.19 177 VAL A O 1
ATOM 1467 N N . ALA A 1 178 ? -1.604 -7.572 -11.018 1.00 86.31 178 ALA A N 1
ATOM 1468 C CA . ALA A 1 178 ? -2.464 -8.753 -10.995 1.00 86.31 178 ALA A CA 1
ATOM 1469 C C . ALA A 1 178 ? -2.423 -9.467 -9.633 1.00 86.31 178 ALA A C 1
ATOM 1471 O O . ALA A 1 178 ? -3.473 -9.793 -9.074 1.00 86.31 178 ALA A O 1
ATOM 1472 N N . LEU A 1 179 ? -1.228 -9.651 -9.060 1.00 87.12 179 LEU A N 1
ATOM 1473 C CA . LEU A 1 179 ? -1.052 -10.202 -7.715 1.00 87.12 179 LEU A CA 1
ATOM 1474 C C . LEU A 1 179 ? -1.708 -9.315 -6.654 1.00 87.12 179 LEU A C 1
ATOM 1476 O O . LEU A 1 179 ? -2.393 -9.828 -5.769 1.00 87.12 179 LEU A O 1
ATOM 1480 N N . ALA A 1 180 ? -1.553 -7.994 -6.754 1.00 83.50 180 ALA A N 1
ATOM 1481 C CA . ALA A 1 180 ? -2.174 -7.055 -5.830 1.00 83.50 180 ALA A CA 1
ATOM 1482 C C . ALA A 1 180 ? -3.707 -7.155 -5.869 1.00 83.50 180 ALA A C 1
ATOM 1484 O O . ALA A 1 180 ? -4.348 -7.318 -4.828 1.00 83.50 180 ALA A O 1
ATOM 1485 N N . CYS A 1 181 ? -4.298 -7.159 -7.066 1.00 86.56 181 CYS A N 1
ATOM 1486 C CA . CYS A 1 181 ? -5.734 -7.351 -7.255 1.00 86.56 181 CYS A CA 1
ATOM 1487 C C . CYS A 1 181 ? -6.207 -8.710 -6.723 1.00 86.56 181 CYS A C 1
ATOM 1489 O O . CYS A 1 181 ? -7.203 -8.774 -6.002 1.00 86.56 181 CYS A O 1
ATOM 1491 N N . PHE A 1 182 ? -5.479 -9.793 -7.008 1.00 88.31 182 PHE A N 1
ATOM 1492 C CA . PHE A 1 182 ? -5.795 -11.125 -6.488 1.00 88.31 182 PHE A CA 1
ATOM 1493 C C . PHE A 1 182 ? -5.815 -11.148 -4.955 1.00 88.31 182 PHE A C 1
ATOM 1495 O O . PHE A 1 182 ? -6.746 -11.684 -4.347 1.00 88.31 182 PHE A O 1
ATOM 1502 N N . MET A 1 183 ? -4.825 -10.522 -4.316 1.00 84.69 183 MET A N 1
ATOM 1503 C CA . MET A 1 183 ? -4.738 -10.431 -2.860 1.00 84.69 183 MET A CA 1
ATOM 1504 C C . MET A 1 183 ? -5.887 -9.606 -2.266 1.00 84.69 183 MET A C 1
ATOM 1506 O O . MET A 1 183 ? -6.456 -10.012 -1.251 1.00 84.69 183 MET A O 1
ATOM 1510 N N . LEU A 1 184 ? -6.295 -8.514 -2.920 1.00 85.00 184 LEU A N 1
ATOM 1511 C CA . LEU A 1 184 ? -7.462 -7.720 -2.520 1.00 85.00 184 LEU A CA 1
ATOM 1512 C C . LEU A 1 184 ? -8.776 -8.509 -2.646 1.00 85.00 184 LEU A C 1
ATOM 1514 O O . LEU A 1 184 ? -9.595 -8.487 -1.726 1.00 85.00 184 LEU A O 1
ATOM 1518 N N . VAL A 1 185 ? -8.964 -9.269 -3.730 1.00 86.69 185 VAL A N 1
ATOM 1519 C CA . VAL A 1 185 ? -10.144 -10.137 -3.919 1.00 86.69 185 VAL A CA 1
ATOM 1520 C C . VAL A 1 185 ? -10.169 -11.271 -2.894 1.00 86.69 185 VAL A C 1
ATOM 1522 O O . VAL A 1 185 ? -11.218 -11.606 -2.340 1.00 86.69 185 VAL A O 1
ATOM 1525 N N . LYS A 1 186 ? -9.018 -11.877 -2.597 1.00 85.88 186 LYS A N 1
ATOM 1526 C CA . LYS A 1 186 ? -8.925 -12.914 -1.564 1.00 85.88 186 LYS A CA 1
ATOM 1527 C C . LYS A 1 186 ? -9.265 -12.344 -0.185 1.00 85.88 186 LYS A C 1
ATOM 1529 O O . LYS A 1 186 ? -10.007 -12.976 0.569 1.00 85.88 186 LYS A O 1
ATOM 1534 N N . ALA A 1 187 ? -8.775 -11.144 0.121 1.00 81.31 187 ALA A N 1
ATOM 1535 C CA . ALA A 1 187 ? -9.080 -10.441 1.361 1.00 81.31 187 ALA A CA 1
ATOM 1536 C C . ALA A 1 187 ? -10.572 -10.088 1.491 1.00 81.31 187 ALA A C 1
ATOM 1538 O O . ALA A 1 187 ? -11.151 -10.261 2.567 1.00 81.31 187 ALA A O 1
ATOM 1539 N N . SER A 1 188 ? -11.224 -9.652 0.406 1.00 78.44 188 SER A N 1
ATOM 1540 C CA . SER A 1 188 ? -12.658 -9.337 0.420 1.00 78.44 188 SER A CA 1
ATOM 1541 C C . SER A 1 188 ? -13.523 -10.585 0.625 1.00 78.44 188 SER A C 1
ATOM 1543 O O . SER A 1 188 ? -14.453 -10.563 1.435 1.00 78.44 188 SER A O 1
ATOM 1545 N N . LYS A 1 189 ? -13.174 -11.710 -0.016 1.00 79.94 189 LYS A N 1
ATOM 1546 C CA . LYS A 1 189 ? -13.863 -12.999 0.170 1.00 79.94 189 LYS A CA 1
ATOM 1547 C C . LYS A 1 189 ? -13.735 -13.533 1.595 1.00 79.94 189 LYS A C 1
ATOM 1549 O O . LYS A 1 189 ? -14.704 -14.073 2.126 1.00 79.94 189 LYS A O 1
ATOM 1554 N N . TRP A 1 190 ? -12.568 -13.375 2.222 1.00 70.06 190 TRP A N 1
ATOM 1555 C CA . TRP A 1 190 ? -12.373 -13.765 3.621 1.00 70.06 190 TRP A CA 1
ATOM 1556 C C . TRP A 1 190 ? -13.301 -12.971 4.555 1.00 70.06 190 TRP A C 1
ATOM 1558 O O . TRP A 1 190 ? -14.021 -13.563 5.354 1.00 70.06 190 TRP A O 1
ATOM 1568 N N . ARG A 1 191 ? -13.414 -11.650 4.341 1.00 68.12 191 ARG A N 1
ATOM 1569 C CA . ARG A 1 191 ? -14.344 -10.780 5.084 1.00 68.12 191 ARG A CA 1
ATOM 1570 C C . ARG A 1 191 ? -15.812 -11.201 4.924 1.00 68.12 191 ARG A C 1
ATOM 1572 O O . ARG A 1 191 ? -16.575 -11.109 5.884 1.00 68.12 191 ARG A O 1
ATOM 1579 N N . PHE A 1 192 ? -16.216 -11.648 3.735 1.00 69.06 192 PHE A N 1
ATOM 1580 C CA . PHE A 1 192 ? -17.583 -12.118 3.497 1.00 69.06 192 PHE A CA 1
ATOM 1581 C C . PHE A 1 192 ? -17.883 -13.428 4.242 1.00 69.06 192 PHE A C 1
ATOM 1583 O O . PHE A 1 192 ? -18.927 -13.542 4.882 1.00 69.06 192 PHE A O 1
ATOM 1590 N N . LYS A 1 193 ? -16.944 -14.385 4.235 1.00 74.00 193 LYS A N 1
ATOM 1591 C CA . LYS A 1 193 ? -17.099 -15.662 4.951 1.00 74.00 193 LYS A CA 1
ATOM 1592 C C . LYS A 1 193 ? -17.217 -15.482 6.465 1.00 74.00 193 LYS A C 1
ATOM 1594 O O . LYS A 1 193 ? -18.108 -16.080 7.058 1.00 74.00 193 LYS A O 1
ATOM 1599 N N . ASP A 1 194 ? -16.394 -14.630 7.073 1.00 74.81 194 ASP A N 1
ATOM 1600 C CA . ASP A 1 194 ? -16.450 -14.387 8.523 1.00 74.81 194 ASP A CA 1
ATOM 1601 C C . ASP A 1 194 ? -17.787 -13.757 8.953 1.00 74.81 194 ASP A C 1
ATOM 1603 O O . ASP A 1 194 ? -18.350 -14.121 9.991 1.00 74.81 194 ASP A O 1
ATOM 1607 N N . ARG A 1 195 ? -18.338 -12.846 8.135 1.00 71.56 195 ARG A N 1
ATOM 1608 C CA . ARG A 1 195 ? -19.670 -12.259 8.365 1.00 71.56 195 ARG A CA 1
ATOM 1609 C C . ARG A 1 195 ? -20.785 -13.294 8.242 1.00 71.56 195 ARG A C 1
ATOM 1611 O O . ARG A 1 195 ? -21.675 -13.328 9.085 1.00 71.56 195 ARG A O 1
ATOM 1618 N N . LEU A 1 196 ? -20.731 -14.157 7.228 1.00 69.62 196 LEU A N 1
ATOM 1619 C CA . LEU A 1 196 ? -21.706 -15.239 7.080 1.00 69.62 196 LEU A CA 1
ATOM 1620 C C . LEU A 1 196 ? -21.624 -16.244 8.229 1.00 69.62 196 LEU A C 1
ATOM 1622 O O . LEU A 1 196 ? -22.656 -16.682 8.729 1.00 69.62 196 LEU A O 1
ATOM 1626 N N . PHE A 1 197 ? -20.417 -16.581 8.684 1.00 74.94 197 PHE A N 1
ATOM 1627 C CA . PHE A 1 197 ? -20.232 -17.507 9.795 1.00 74.94 197 PHE A CA 1
ATOM 1628 C C . PHE A 1 197 ? -20.816 -16.946 11.098 1.00 74.94 197 PHE A C 1
ATOM 1630 O O . PHE A 1 197 ? -21.591 -17.628 11.765 1.00 74.94 197 PHE A O 1
ATOM 1637 N N . THR A 1 198 ? -20.534 -15.681 11.417 1.00 72.94 198 THR A N 1
ATOM 1638 C CA . THR A 1 198 ? -21.106 -15.007 12.597 1.00 72.94 198 THR A CA 1
ATOM 1639 C C . THR A 1 198 ? -22.629 -14.864 12.522 1.00 72.94 198 THR A C 1
ATOM 1641 O O . THR A 1 198 ? -23.307 -15.091 13.525 1.00 72.94 198 THR A O 1
ATOM 1644 N N . LEU A 1 199 ? -23.187 -14.576 11.342 1.00 69.75 199 LEU A N 1
ATOM 1645 C CA . LEU A 1 199 ? -24.637 -14.609 11.111 1.00 69.75 199 LEU A CA 1
ATOM 1646 C C . LEU A 1 199 ? -25.214 -16.014 11.331 1.00 69.75 199 LEU A C 1
ATOM 1648 O O . LEU A 1 199 ? -26.197 -16.165 12.050 1.00 69.75 199 LEU A O 1
ATOM 1652 N N . SER A 1 200 ? -24.574 -17.049 10.782 1.00 73.25 200 SER A N 1
ATOM 1653 C CA . SER A 1 200 ? -25.029 -18.436 10.926 1.00 73.25 200 SER A CA 1
ATOM 1654 C C . SER A 1 200 ? -24.984 -18.930 12.375 1.00 73.25 200 SER A C 1
ATOM 1656 O O . SER A 1 200 ? -25.893 -19.633 12.809 1.00 73.25 200 SER A O 1
ATOM 1658 N N . GLN A 1 201 ? -23.976 -18.519 13.155 1.00 76.38 201 GLN A N 1
ATOM 1659 C CA . GLN A 1 201 ? -23.902 -18.830 14.582 1.00 76.38 201 GLN A CA 1
ATOM 1660 C C . GLN A 1 201 ? -24.986 -18.104 15.382 1.00 76.38 201 GLN A C 1
ATOM 1662 O O . GLN A 1 201 ? -25.586 -18.721 16.258 1.00 76.38 201 GLN A O 1
ATOM 1667 N N . ARG A 1 202 ? -25.302 -16.840 15.064 1.00 70.12 202 ARG A N 1
ATOM 1668 C CA . ARG A 1 202 ? -26.443 -16.144 15.685 1.00 70.12 202 ARG A CA 1
ATOM 1669 C C . ARG A 1 202 ? -27.767 -16.841 15.394 1.00 70.12 202 ARG A C 1
ATOM 1671 O O . ARG A 1 202 ? -28.546 -17.020 16.318 1.00 70.12 202 ARG A O 1
ATOM 1678 N N . ILE A 1 203 ? -27.987 -17.281 14.155 1.00 68.81 203 ILE A N 1
ATOM 1679 C CA . ILE A 1 203 ? -29.194 -18.034 13.774 1.00 68.81 203 ILE A CA 1
ATOM 1680 C C . ILE A 1 203 ? -29.254 -19.390 14.499 1.00 68.81 203 ILE A C 1
ATOM 1682 O O . ILE A 1 203 ? -30.329 -19.848 14.855 1.00 68.81 203 ILE A O 1
ATOM 1686 N N . ARG A 1 204 ? -28.112 -20.034 14.772 1.00 72.69 204 ARG A N 1
ATOM 1687 C CA . ARG A 1 204 ? -28.075 -21.295 15.535 1.00 72.69 204 ARG A CA 1
ATOM 1688 C C . ARG A 1 204 ? -28.280 -21.133 17.038 1.00 72.69 204 ARG A C 1
ATOM 1690 O O . ARG A 1 204 ? -28.793 -22.054 17.659 1.00 72.69 204 ARG A O 1
ATOM 1697 N N . HIS A 1 205 ? -27.834 -20.020 17.618 1.00 62.72 205 HIS A N 1
ATOM 1698 C CA . HIS A 1 205 ? -27.930 -19.759 19.060 1.00 62.72 205 HIS A CA 1
ATOM 1699 C C . HIS A 1 205 ? -29.182 -18.978 19.464 1.00 62.72 205 HIS A C 1
ATOM 1701 O O . HIS A 1 205 ? -29.571 -19.030 20.625 1.00 62.72 205 HIS A O 1
ATOM 1707 N N . HIS A 1 206 ? -29.852 -18.340 18.506 1.00 50.53 206 HIS A N 1
ATOM 1708 C CA . HIS A 1 206 ? -31.287 -18.113 18.551 1.00 50.53 206 HIS A CA 1
ATOM 1709 C C . HIS A 1 206 ? -31.956 -19.136 17.633 1.00 50.53 206 HIS A C 1
ATOM 1711 O O . HIS A 1 206 ? -32.422 -18.753 16.555 1.00 50.53 206 HIS A O 1
ATOM 1717 N N . PRO A 1 207 ? -32.086 -20.421 18.036 1.00 50.72 207 PRO A N 1
ATOM 1718 C CA . PRO A 1 207 ? -33.297 -21.083 17.616 1.00 50.72 207 PRO A CA 1
ATOM 1719 C C . PRO A 1 207 ? -34.375 -20.162 18.179 1.00 50.72 207 PRO A C 1
ATOM 1721 O O . PRO A 1 207 ? -34.501 -20.005 19.394 1.00 50.72 207 PRO A O 1
ATOM 1724 N N . GLN A 1 208 ? -35.087 -19.455 17.303 1.00 52.38 208 GLN A N 1
ATOM 1725 C CA . GLN A 1 208 ? -36.460 -19.157 17.634 1.00 52.38 208 GLN A CA 1
ATOM 1726 C C . GLN A 1 208 ? -36.966 -20.511 18.110 1.00 52.38 208 GLN A C 1
ATOM 1728 O O . GLN A 1 208 ? -37.045 -21.462 17.325 1.00 52.38 208 GLN A O 1
ATOM 1733 N N . SER A 1 209 ? -37.179 -20.634 19.424 1.00 47.81 209 SER A N 1
ATOM 1734 C CA . SER A 1 209 ? -38.128 -21.608 19.905 1.00 47.81 209 SER A CA 1
ATOM 1735 C C . SER A 1 209 ? -39.286 -21.490 18.922 1.00 47.81 209 SER A C 1
ATOM 1737 O O . SER A 1 209 ? -39.622 -20.361 18.532 1.00 47.81 209 SER A O 1
ATOM 1739 N N . PRO A 1 210 ? -39.838 -22.597 18.411 1.00 46.72 210 PRO A N 1
ATOM 1740 C CA . PRO A 1 210 ? -41.154 -22.499 17.831 1.00 46.72 210 PRO A CA 1
ATOM 1741 C C . PRO A 1 210 ? -41.990 -21.901 18.959 1.00 46.72 210 PRO A C 1
ATOM 1743 O O . PRO A 1 210 ? -42.352 -22.586 19.911 1.00 46.72 210 PRO A O 1
ATOM 1746 N N . ILE A 1 211 ? -42.162 -20.578 18.927 1.00 48.53 211 ILE A N 1
ATOM 1747 C CA . ILE A 1 211 ? -43.179 -19.874 19.662 1.00 48.53 211 ILE A CA 1
ATOM 1748 C C . ILE A 1 211 ? -44.389 -20.497 19.019 1.00 48.53 211 ILE A C 1
ATOM 1750 O O . ILE A 1 211 ? -44.748 -20.183 17.883 1.00 48.53 211 ILE A O 1
ATOM 1754 N N . SER A 1 212 ? -44.880 -21.534 19.688 1.00 43.78 212 SER A N 1
ATOM 1755 C CA . SER A 1 212 ? -46.135 -22.156 19.388 1.00 43.78 212 SER A CA 1
ATOM 1756 C C . SER A 1 212 ? -47.107 -20.993 19.350 1.00 43.78 212 SER A C 1
ATOM 1758 O O . SER A 1 212 ? -47.476 -20.451 20.389 1.00 43.78 212 SER A O 1
ATOM 1760 N N . PHE A 1 213 ? -47.499 -20.590 18.144 1.00 44.19 213 PHE A N 1
ATOM 1761 C CA . PHE A 1 213 ? -48.593 -19.649 17.932 1.00 44.19 213 PHE A CA 1
ATOM 1762 C C . PHE A 1 213 ? -49.884 -20.143 18.619 1.00 44.19 213 PHE A C 1
ATOM 1764 O O . PHE A 1 213 ? -50.817 -19.373 18.791 1.00 44.19 213 PHE A O 1
ATOM 1771 N N . ALA A 1 214 ? -49.902 -21.403 19.074 1.00 46.09 214 ALA A N 1
ATOM 1772 C CA . ALA A 1 214 ? -50.911 -21.987 19.945 1.00 46.09 214 ALA A CA 1
ATOM 1773 C C . ALA A 1 214 ? -50.975 -21.383 21.367 1.00 46.09 214 ALA A C 1
ATOM 1775 O O . ALA A 1 214 ? -52.047 -21.389 21.950 1.00 46.09 214 ALA A O 1
ATOM 1776 N N . ASN A 1 215 ? -49.896 -20.803 21.912 1.00 41.78 215 ASN A N 1
ATOM 1777 C CA . ASN A 1 215 ? -49.902 -20.242 23.277 1.00 41.78 215 ASN A CA 1
ATOM 1778 C C . ASN A 1 215 ? -50.171 -18.727 23.312 1.00 41.78 215 ASN A C 1
ATOM 1780 O O . ASN A 1 215 ? -50.063 -18.115 24.368 1.00 41.78 215 ASN A O 1
ATOM 1784 N N . LEU A 1 216 ? -50.491 -18.106 22.169 1.00 43.78 216 LEU A N 1
ATOM 1785 C CA . LEU A 1 216 ? -50.897 -16.695 22.123 1.00 43.78 216 LEU A CA 1
ATOM 1786 C C . LEU A 1 216 ? -52.424 -16.508 22.177 1.00 43.78 216 LEU A C 1
ATOM 1788 O O . LEU A 1 216 ? -52.892 -15.378 22.066 1.00 43.78 216 LEU A O 1
ATOM 1792 N N . ILE A 1 217 ? -53.188 -17.599 22.311 1.00 50.31 217 ILE A N 1
ATOM 1793 C CA . ILE A 1 217 ? -54.656 -17.566 22.388 1.00 50.31 217 ILE A CA 1
ATOM 1794 C C . ILE A 1 217 ? -55.164 -17.867 23.805 1.00 50.3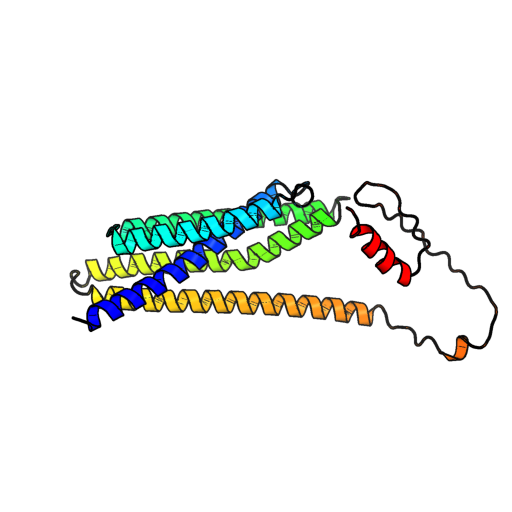1 217 ILE A C 1
ATOM 1796 O O . ILE A 1 217 ? -56.197 -17.321 24.181 1.00 50.31 217 ILE A O 1
ATOM 1800 N N . ASP A 1 218 ? -54.414 -18.602 24.629 1.00 41.41 218 ASP A N 1
ATOM 1801 C CA . ASP A 1 218 ? -54.832 -18.879 26.005 1.00 41.41 218 ASP A CA 1
ATOM 1802 C C . ASP A 1 218 ? -54.064 -18.001 26.996 1.00 41.41 218 ASP A C 1
ATOM 1804 O O . ASP A 1 218 ? -52.844 -18.078 27.147 1.00 41.41 218 ASP A O 1
ATOM 1808 N N . GLY A 1 219 ? -54.817 -17.088 27.607 1.00 50.44 219 GLY A N 1
ATOM 1809 C CA . GLY A 1 219 ? -54.340 -16.093 28.549 1.00 50.44 219 GLY A CA 1
ATOM 1810 C C . GLY A 1 219 ? -53.796 -16.659 29.862 1.00 50.44 219 GLY A C 1
ATOM 1811 O O . GLY A 1 219 ? -53.969 -17.821 30.204 1.00 50.44 219 GLY A O 1
ATOM 1812 N N . GLU A 1 220 ? -53.172 -15.743 30.603 1.00 48.41 220 GLU A N 1
ATOM 1813 C CA . GLU A 1 220 ? -52.865 -15.835 32.035 1.00 48.41 220 GLU A CA 1
ATOM 1814 C C . GLU A 1 220 ? -51.963 -16.994 32.491 1.00 48.41 220 GLU A C 1
ATOM 1816 O O . GLU A 1 220 ? -52.404 -18.075 32.860 1.00 48.41 220 GLU A O 1
ATOM 1821 N N . SER A 1 221 ? -50.667 -16.710 32.648 1.00 44.25 221 SER A N 1
ATOM 1822 C CA . SER A 1 221 ? -50.057 -16.561 33.986 1.00 44.25 221 SER A CA 1
ATOM 1823 C C . SER A 1 221 ? -48.523 -16.489 33.912 1.00 44.25 221 SER A C 1
ATOM 1825 O O . SER A 1 221 ? -47.819 -17.403 33.498 1.00 44.25 221 SER A O 1
ATOM 1827 N N . SER A 1 222 ? -48.019 -15.323 34.317 1.00 49.97 222 SER A N 1
ATOM 1828 C CA . SER A 1 222 ? -46.757 -15.076 35.024 1.00 49.97 222 SER A CA 1
ATOM 1829 C C . SER A 1 222 ? -45.755 -16.236 35.175 1.00 49.97 222 SER A C 1
ATOM 1831 O O . SER A 1 222 ? -45.796 -16.974 36.158 1.00 49.97 222 SER A O 1
ATOM 1833 N N . ILE A 1 223 ? -44.724 -16.260 34.325 1.00 42.31 223 ILE A N 1
ATOM 1834 C CA . ILE A 1 223 ? -43.386 -16.725 34.726 1.00 42.31 223 ILE A CA 1
ATOM 1835 C C . ILE A 1 223 ? -42.380 -15.644 34.331 1.00 42.31 223 ILE A C 1
ATOM 1837 O O . ILE A 1 223 ? -41.752 -15.673 33.274 1.00 42.31 223 ILE A O 1
ATOM 1841 N N . VAL A 1 224 ? -42.253 -14.648 35.207 1.00 44.50 224 VAL A N 1
ATOM 1842 C CA . VAL A 1 224 ? -41.150 -13.687 35.187 1.00 44.50 224 VAL A CA 1
ATOM 1843 C C . VAL A 1 224 ? -39.930 -14.417 35.738 1.00 44.50 224 VAL A C 1
ATOM 1845 O O . VAL A 1 224 ? -39.764 -14.537 36.949 1.00 44.50 224 VAL A O 1
ATOM 1848 N N . GLN A 1 225 ? -39.075 -14.948 34.863 1.00 48.31 225 GLN A N 1
ATOM 1849 C CA . GLN A 1 225 ? -37.720 -15.274 35.297 1.00 48.31 225 GLN A CA 1
ATOM 1850 C C . GLN A 1 225 ? -36.943 -13.962 35.468 1.00 48.31 225 GLN A C 1
ATOM 1852 O O . GLN A 1 225 ? -36.962 -13.130 34.556 1.00 48.31 225 GLN A O 1
ATOM 1857 N N . PRO A 1 226 ? -36.258 -13.745 36.605 1.00 45.06 226 PRO A N 1
ATOM 1858 C CA . PRO A 1 226 ? -35.461 -12.548 36.804 1.00 45.06 226 PRO A CA 1
ATOM 1859 C C . PRO A 1 226 ? -34.258 -12.599 35.861 1.00 45.06 226 PRO A C 1
ATOM 1861 O O . PRO A 1 226 ? -33.269 -13.294 36.109 1.00 45.06 226 PRO A O 1
ATOM 1864 N N . PHE A 1 227 ? -34.337 -11.856 34.759 1.00 49.78 227 PHE A N 1
ATOM 1865 C CA . PHE A 1 227 ? -33.170 -11.549 33.948 1.00 49.78 227 PHE A CA 1
ATOM 1866 C C . PHE A 1 227 ? -32.140 -10.867 34.854 1.00 49.78 227 PHE A C 1
ATOM 1868 O O . PHE A 1 227 ? -32.411 -9.837 35.471 1.00 49.78 227 PHE A O 1
ATOM 1875 N N . ARG A 1 228 ? -30.946 -11.461 34.968 1.00 48.53 228 ARG A N 1
ATOM 1876 C CA . ARG A 1 228 ? -29.795 -10.821 35.616 1.00 48.53 228 ARG A CA 1
ATOM 1877 C C . ARG A 1 228 ? -29.589 -9.457 34.960 1.00 48.53 228 ARG A C 1
ATOM 1879 O O . ARG A 1 228 ? -29.140 -9.417 33.817 1.00 48.53 228 ARG A O 1
ATOM 1886 N N . LYS A 1 229 ? -29.869 -8.368 35.686 1.00 52.19 229 LYS A N 1
ATOM 1887 C CA . LYS A 1 229 ? -29.549 -6.994 35.271 1.00 52.19 229 LYS A CA 1
ATOM 1888 C C . LYS A 1 229 ? -28.083 -6.938 34.845 1.00 52.19 229 LYS A C 1
ATOM 1890 O O . LYS A 1 229 ? -27.180 -7.059 35.670 1.00 52.19 229 LYS A O 1
ATOM 1895 N N . HIS A 1 230 ? -27.836 -6.846 33.545 1.00 50.66 230 HIS A N 1
ATOM 1896 C CA . HIS A 1 230 ? -26.509 -6.561 33.023 1.00 50.66 230 HIS A CA 1
ATOM 1897 C C . HIS A 1 230 ? -26.374 -5.044 33.004 1.00 50.66 230 HIS A C 1
ATOM 1899 O O . HIS A 1 230 ? -27.082 -4.363 32.271 1.00 50.66 230 HIS A O 1
ATOM 1905 N N . HIS A 1 231 ? -25.498 -4.516 33.858 1.00 56.28 231 HIS A N 1
ATOM 1906 C CA . HIS A 1 231 ? -25.153 -3.100 33.847 1.00 56.28 231 HIS A CA 1
ATOM 1907 C C . HIS A 1 231 ? -24.417 -2.790 32.545 1.00 56.28 231 HIS A C 1
ATOM 1909 O O . HIS A 1 231 ? -23.260 -3.169 32.367 1.00 56.28 231 HIS A O 1
ATOM 1915 N N . ILE A 1 232 ? -25.112 -2.136 31.618 1.00 58.03 232 ILE A N 1
ATOM 1916 C CA . ILE A 1 232 ? -24.526 -1.621 30.385 1.00 58.03 232 ILE A CA 1
ATOM 1917 C C . ILE A 1 232 ? -24.424 -0.108 30.550 1.00 58.03 232 ILE A C 1
ATOM 1919 O O . ILE A 1 232 ? -25.428 0.577 30.735 1.00 58.03 232 ILE A O 1
ATOM 1923 N N . THR A 1 233 ? -23.201 0.409 30.502 1.00 60.50 233 THR A N 1
ATOM 1924 C CA . THR A 1 233 ? -22.929 1.846 30.546 1.00 60.50 233 THR A CA 1
ATOM 1925 C C . THR A 1 233 ? -22.737 2.400 29.136 1.00 60.50 233 THR A C 1
ATOM 1927 O O . THR A 1 233 ? -22.171 1.737 28.261 1.00 60.50 233 THR A O 1
ATOM 1930 N N . ASN A 1 234 ? -23.237 3.614 28.891 1.00 70.00 234 ASN A N 1
ATOM 1931 C CA . ASN A 1 234 ? -23.066 4.305 27.614 1.00 70.00 234 ASN A CA 1
ATOM 1932 C C . ASN A 1 234 ? -21.618 4.819 27.439 1.00 70.00 234 ASN A C 1
ATOM 1934 O O . ASN A 1 234 ? -20.772 4.704 28.328 1.00 70.00 234 ASN A O 1
ATOM 1938 N N . VAL A 1 235 ? -21.315 5.414 26.278 1.00 47.34 235 VAL A N 1
ATOM 1939 C CA . VAL A 1 235 ? -19.981 5.976 25.968 1.00 47.34 235 VAL A CA 1
ATOM 1940 C C . VAL A 1 235 ? -19.564 7.083 26.958 1.00 47.34 235 VAL A C 1
ATOM 1942 O O . VAL A 1 235 ? -18.365 7.292 27.164 1.00 47.34 235 VAL A O 1
ATOM 1945 N N . LEU A 1 236 ? -20.542 7.728 27.603 1.00 58.81 236 LEU A N 1
ATOM 1946 C CA . LEU A 1 236 ? -20.390 8.764 28.630 1.00 58.81 236 LEU A CA 1
ATOM 1947 C C . LEU A 1 236 ? -20.293 8.196 30.062 1.00 58.81 236 LEU A C 1
ATOM 1949 O O . LEU A 1 236 ? -20.040 8.950 30.994 1.00 58.81 236 LEU A O 1
ATOM 1953 N N . GLY A 1 237 ? -20.431 6.879 30.250 1.00 62.31 237 GLY A N 1
ATOM 1954 C CA . GLY A 1 237 ? -20.366 6.218 31.556 1.00 62.31 237 GLY A CA 1
ATOM 1955 C C . GLY A 1 237 ? -21.685 6.184 32.334 1.00 62.31 237 GLY A C 1
ATOM 1956 O O . GLY A 1 237 ? -21.702 5.698 33.462 1.00 62.31 237 GLY A O 1
ATOM 1957 N N . GLU A 1 238 ? -22.791 6.646 31.754 1.00 70.50 238 GLU A N 1
ATOM 1958 C CA . GLU A 1 238 ? -24.106 6.600 32.395 1.00 70.50 238 GLU A CA 1
ATOM 1959 C C . GLU A 1 238 ? -24.702 5.194 32.278 1.00 70.50 238 GLU A C 1
ATOM 1961 O O . GLU A 1 238 ? -24.632 4.560 31.220 1.00 70.50 238 GLU A O 1
ATOM 1966 N N . ASN A 1 239 ? -25.282 4.696 33.372 1.00 63.97 239 ASN A N 1
ATOM 1967 C CA . ASN A 1 239 ? -25.987 3.418 33.383 1.00 63.97 239 ASN A CA 1
ATOM 1968 C C . ASN A 1 239 ? -27.254 3.527 32.531 1.00 63.97 239 ASN A C 1
ATOM 1970 O O . ASN A 1 239 ? -28.143 4.317 32.841 1.00 63.97 239 ASN A O 1
ATOM 1974 N N . ILE A 1 240 ? -27.352 2.705 31.488 1.00 66.19 240 ILE A N 1
ATOM 1975 C CA . ILE A 1 240 ? -28.597 2.543 30.744 1.00 66.19 240 ILE A CA 1
ATOM 1976 C C . ILE A 1 240 ? -29.377 1.425 31.436 1.00 66.19 240 ILE A C 1
ATOM 1978 O O . ILE A 1 240 ? -28.997 0.253 31.364 1.00 66.19 240 ILE A O 1
ATOM 1982 N N . GLU A 1 241 ? -30.462 1.781 32.122 1.00 61.75 241 GLU A N 1
ATOM 1983 C CA . GLU A 1 241 ? -31.411 0.796 32.638 1.00 61.75 241 GLU A CA 1
ATOM 1984 C C . GLU A 1 241 ? -32.058 0.072 31.452 1.00 61.75 241 GLU A C 1
ATOM 1986 O O . GLU A 1 241 ? -32.803 0.645 30.658 1.00 61.75 241 GLU A O 1
ATOM 1991 N N . THR A 1 242 ? -31.692 -1.195 31.275 1.00 55.53 242 THR A N 1
ATOM 1992 C CA . THR A 1 242 ? -32.185 -2.038 30.186 1.00 55.53 242 THR A CA 1
ATOM 1993 C C . THR A 1 242 ? -33.383 -2.843 30.668 1.00 55.53 242 THR A C 1
ATOM 1995 O O . THR A 1 242 ? -33.291 -4.046 30.871 1.00 55.53 242 THR A O 1
ATOM 1998 N N . ASP A 1 243 ? -34.527 -2.177 30.806 1.00 53.72 243 ASP A N 1
ATOM 1999 C CA . ASP A 1 243 ? -35.829 -2.858 30.927 1.00 53.72 243 ASP A CA 1
ATOM 2000 C C . ASP A 1 243 ? -36.450 -3.158 29.546 1.00 53.72 243 ASP A C 1
ATOM 2002 O O . ASP A 1 243 ? -37.613 -3.537 29.426 1.00 53.72 243 ASP A O 1
ATOM 2006 N N . ALA A 1 244 ? -35.683 -2.981 28.468 1.00 51.81 244 ALA A N 1
ATOM 2007 C CA . ALA A 1 244 ? -36.241 -2.790 27.140 1.00 51.81 244 ALA A CA 1
ATOM 2008 C C . ALA A 1 244 ? -36.169 -4.048 26.257 1.00 51.81 244 ALA A C 1
ATOM 2010 O O . ALA A 1 244 ? -35.137 -4.718 26.145 1.00 51.81 244 ALA A O 1
ATOM 2011 N N . SER A 1 245 ? -37.293 -4.341 25.604 1.00 52.22 245 SER A N 1
ATOM 2012 C CA . SER A 1 245 ? -37.478 -5.439 24.657 1.00 52.22 245 SER A CA 1
ATOM 2013 C C . SER A 1 245 ? -36.548 -5.296 23.444 1.00 52.22 245 SER A C 1
ATOM 2015 O O . SER A 1 245 ? -36.072 -4.208 23.128 1.00 52.22 245 SER A O 1
ATOM 2017 N N . PHE A 1 246 ? -36.319 -6.371 22.684 1.00 45.81 246 PHE A N 1
ATOM 2018 C CA . PHE A 1 246 ? -35.489 -6.330 21.465 1.00 45.81 246 PHE A CA 1
ATOM 2019 C C . PHE A 1 246 ? -35.965 -5.273 20.437 1.00 45.81 246 PHE A C 1
ATOM 2021 O O . PHE A 1 246 ? -35.166 -4.793 19.632 1.00 45.81 246 PHE A O 1
ATOM 2028 N N . SER A 1 247 ? -37.243 -4.864 20.491 1.00 46.72 247 SER A N 1
ATOM 202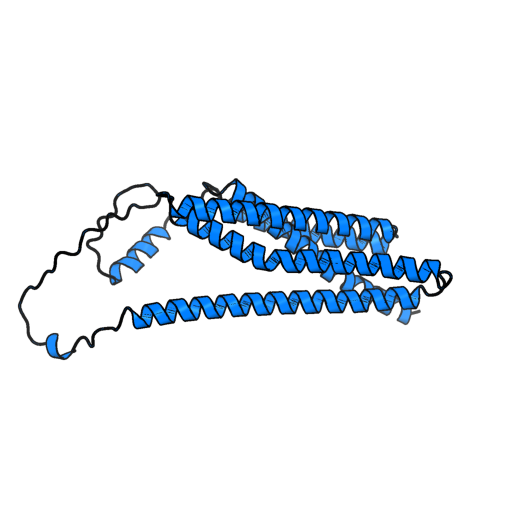9 C CA . SER A 1 247 ? -37.794 -3.785 19.654 1.00 46.72 247 SER A CA 1
ATOM 2030 C C . SER A 1 247 ? -37.277 -2.390 20.040 1.00 46.72 247 SER A C 1
ATOM 2032 O O . SER A 1 247 ? -37.159 -1.510 19.188 1.00 46.72 247 SER A O 1
ATOM 2034 N N . ASP A 1 248 ? -36.865 -2.208 21.293 1.00 51.91 248 ASP A N 1
ATOM 2035 C CA . ASP A 1 248 ? -36.338 -0.948 21.812 1.00 51.91 248 ASP A CA 1
ATOM 2036 C C . ASP A 1 248 ? -34.848 -0.767 21.502 1.00 51.91 248 ASP A C 1
ATOM 2038 O O . ASP A 1 248 ? -34.342 0.352 21.523 1.00 51.91 248 ASP A O 1
ATOM 2042 N N . HIS A 1 249 ? -34.141 -1.841 21.132 1.00 49.41 249 HIS A N 1
ATOM 2043 C CA . HIS A 1 249 ? -32.723 -1.786 20.764 1.00 49.41 249 HIS A CA 1
ATOM 2044 C C . HIS A 1 249 ? -32.489 -0.956 19.489 1.00 49.41 249 HIS A C 1
ATOM 2046 O O . HIS A 1 249 ? -31.513 -0.212 19.394 1.00 49.41 249 HIS A O 1
ATOM 2052 N N . PHE A 1 250 ? -33.412 -1.033 18.524 1.00 49.97 250 PHE A N 1
ATOM 2053 C CA . PHE A 1 250 ? -33.354 -0.222 17.304 1.00 49.97 250 PHE A CA 1
ATOM 2054 C C . PHE A 1 250 ? -33.776 1.228 17.548 1.00 49.97 250 PHE A C 1
ATOM 2056 O O . PHE A 1 250 ? -33.111 2.125 17.040 1.00 49.97 250 PHE A O 1
ATOM 2063 N N . LYS A 1 251 ? -34.776 1.474 18.406 1.00 55.44 251 LYS A N 1
ATOM 2064 C CA . LYS A 1 251 ? -35.135 2.835 18.849 1.00 55.44 251 LYS A CA 1
ATOM 2065 C C . LYS A 1 251 ? -34.00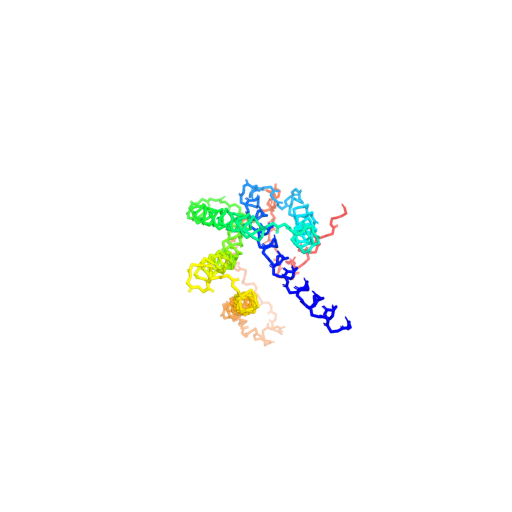9 3.504 19.643 1.00 55.44 251 LYS A C 1
ATOM 2067 O O . LYS A 1 251 ? -33.812 4.713 19.557 1.00 55.44 251 LYS A O 1
ATOM 2072 N N . MET A 1 252 ? -33.244 2.722 20.405 1.00 54.78 252 MET A N 1
ATOM 2073 C CA . MET A 1 252 ? -32.069 3.204 21.129 1.00 54.78 252 MET A CA 1
ATOM 2074 C C . MET A 1 252 ? -30.936 3.572 20.160 1.00 54.78 252 MET A C 1
ATOM 2076 O O . MET A 1 252 ? -30.324 4.621 20.328 1.00 54.78 252 MET A O 1
ATOM 2080 N N . LEU A 1 253 ? -30.701 2.770 19.113 1.00 54.38 253 LEU A N 1
ATOM 2081 C CA . LEU A 1 253 ? -29.762 3.104 18.032 1.00 54.38 253 LEU A CA 1
ATOM 2082 C C . LEU A 1 253 ? -30.190 4.356 17.252 1.00 54.38 253 LEU A C 1
ATOM 2084 O O . LEU A 1 253 ? -29.342 5.182 16.936 1.00 54.38 253 LEU A O 1
ATOM 2088 N N . GLU A 1 254 ? -31.485 4.533 16.996 1.00 55.22 254 GLU A N 1
ATOM 2089 C CA . GLU A 1 254 ? -32.038 5.724 16.334 1.00 55.22 254 GLU A CA 1
ATOM 2090 C C . GLU A 1 254 ? -31.786 6.993 17.171 1.00 55.22 254 GLU A C 1
ATOM 2092 O O . GLU A 1 254 ? -31.258 7.982 16.665 1.00 55.22 254 GLU A O 1
ATOM 2097 N N . LYS A 1 255 ? -31.988 6.914 18.496 1.00 57.72 255 LYS A N 1
ATOM 2098 C CA . LYS A 1 255 ? -31.626 7.984 19.446 1.00 57.72 255 LYS A CA 1
ATOM 2099 C C . LYS A 1 255 ? -30.131 8.318 19.486 1.00 57.72 255 LYS A C 1
ATOM 2101 O O . LYS A 1 255 ? -29.784 9.450 19.811 1.00 57.72 255 LYS A O 1
ATOM 2106 N N . PHE A 1 256 ? -29.246 7.369 19.180 1.00 54.22 256 PHE A N 1
ATOM 2107 C CA . PHE A 1 256 ? -27.803 7.628 19.087 1.00 54.22 256 PHE A CA 1
ATOM 2108 C C . PHE A 1 256 ? -27.406 8.370 17.801 1.00 54.22 256 PHE A C 1
ATOM 2110 O O . PHE A 1 256 ? -26.330 8.966 17.766 1.00 54.22 256 PHE A O 1
ATOM 2117 N N . TRP A 1 257 ? -28.245 8.338 16.760 1.00 47.28 257 TRP A N 1
ATOM 2118 C CA . TRP A 1 257 ? -27.963 8.962 15.463 1.00 47.28 257 TRP A CA 1
ATOM 2119 C C . TRP A 1 257 ? -28.606 10.344 15.278 1.00 47.28 257 TRP A C 1
ATOM 2121 O O . TRP A 1 257 ? -28.072 11.143 14.513 1.00 47.28 257 TRP A O 1
ATOM 2131 N N . ASP A 1 258 ? -29.675 10.661 16.013 1.00 41.66 258 ASP A N 1
ATOM 2132 C CA . ASP A 1 258 ? -30.431 11.924 15.905 1.00 41.66 258 ASP A CA 1
ATOM 2133 C C . ASP A 1 258 ? -29.832 13.128 16.668 1.00 41.66 258 ASP A C 1
ATOM 2135 O O . ASP A 1 258 ? -30.533 14.075 17.033 1.00 41.66 258 ASP A O 1
ATOM 2139 N N . TYR A 1 259 ? -28.516 13.155 16.888 1.00 40.31 259 TYR A N 1
ATOM 2140 C CA . TYR A 1 259 ? -27.861 14.327 17.479 1.00 40.31 259 TYR A CA 1
ATOM 2141 C C . TYR A 1 259 ? -27.544 15.390 16.412 1.00 40.31 259 TYR A C 1
ATOM 2143 O O . TYR A 1 259 ? -26.664 15.195 15.569 1.00 40.31 259 TYR A O 1
ATOM 2151 N N . LYS A 1 260 ? -28.271 16.516 16.468 1.00 40.72 260 LYS A N 1
ATOM 2152 C CA . LYS A 1 260 ? -27.906 17.793 15.827 1.00 40.72 260 LYS A CA 1
ATOM 2153 C C . LYS A 1 260 ? -26.729 18.456 16.536 1.00 40.72 260 LYS A C 1
ATOM 2155 O O . LYS A 1 260 ? -26.700 18.411 17.786 1.00 40.72 260 LYS A O 1
#

pLDDT: mean 75.93, std 15.41, range [40.31, 94.56]

InterPro domains:
  IPR004151 7TM GPCR, serpentine receptor class e (Sre) [PF03125] (24-199)
  IPR052854 Nematode Serpentine Receptor Class Epsilon [PTHR47518] (23-258)

Secondary structure (DSSP, 8-state):
-HHHHHHHHHHHHHHHHHHHHHHHHHHHHHHHHHHHHTTTTTTTTTHHHHHHHHHHHHHHHHHHHHHHHHHHS---HHHHHHHHHHHHHHHHHHHHHHHHHHHHHHHHHTTTT--HHHHHHHHHHHHHHHHHHHHHHHHHHHHHHHHHHHHHHHHHSTT--HHHHHHHHHHHHHHHHHHHHHHHHHHHHHHHHHHHHHHHHHHHH-------GGGGSS-------------EE-TTS-EE-----HHHHHHHHHHHH---